Protein AF-A0A1N7P6V3-F1 (afdb_monomer)

Foldseek 3Di:
DEDEPDPAADAAAQFDQFFDWDDDDLWTKGQAAQFQWKFFPVDADPFGHTHTAAEDDDPVVQSVDARHWYDDPRMIIHHPVDDDGGRRMRTHGAAAAQEAAAPAEEYEYENYEFHEGQQANHYHHHQYAYEYEYELYEQAAYGHSDLVDFHFNHYHENYAYEHEYYLYEQENGLAESEEYYNHPNPHYEYEYAQYEYEQYHDDPYAQGESYEYDDAYEYEHELYEFEHHERHEHAEYEDQYEYEYANYEFYFEHAPYEGHHYEYYAAYEYEAELYEFEFDYPDATASYEFHNYEYEYHNYYYPDHHYYYHPNGDYYYD

pLDDT: mean 95.96, std 4.56, range [68.25, 98.94]

Nearest PDB structures (foldseek):
  2iou-assembly1_H  TM=4.725E-01  e=5.177E-01  Bordetella bronchiseptica RB50
  5zkw-assembly1_B  TM=2.960E-01  e=4.459E-01  Pseudarthrobacter chlorophenolicus A6
  5zla-assembly1_A  TM=3.194E-01  e=1.093E+00  Pseudarthrobacter chlorophenolicus A6
  5zl4-assembly1_A  TM=3.399E-01  e=3.268E+00  Pseudarthrobacter chlorophenolicus A6
  7o9o-assembly1_A  TM=2.567E-01  e=6.896E+00  Nakaseomyces glabratus

Radius of gyration: 19.69 Å; Cα contacts (8 Å, |Δi|>4): 1120; chains: 1; bounding box: 52×36×56 Å

Mean predicted aligned error: 3.45 Å

Sequence (318 aa):
MAILGWGGPVRYRTGPHSVTWSDAGGTYSAAVSSVRRVFRSDETSAAGIDRELVQVADAALCAATVDSWCDVSGTVHVNIGRVPGPSDIVLLRSFHGARFLTHAHDLYMEDIHCEGGITGTLHCDAAAARNIVAVRSSFRFSAPSNPSAPYDAVRIRRTAGLCAFFDCEASGGAKDGWSFHEDGTPGMNVLLVNCRGVGNGDGTATSCNGFTTHDGVVAAVLGGTYGHSVNGTEVHCIQSTKTWCLGTSVVARDVDGTSVAFKCSNAGTMWLEKTRADAAGAGTAYAIEANAGLVLTRGHRTLAGGIATSNGGAVLDY

Structure (mmCIF, N/CA/C/O backbone):
data_AF-A0A1N7P6V3-F1
#
_entry.id   AF-A0A1N7P6V3-F1
#
loop_
_atom_site.group_PDB
_atom_site.id
_atom_site.type_symbol
_atom_site.label_atom_id
_atom_site.label_alt_id
_atom_site.label_comp_id
_atom_site.label_asym_id
_atom_site.label_entity_id
_atom_site.label_seq_id
_atom_site.pdbx_PDB_ins_code
_atom_site.Cartn_x
_atom_site.Cartn_y
_atom_site.Cartn_z
_atom_site.occupancy
_atom_site.B_iso_or_equiv
_atom_site.auth_seq_id
_atom_site.auth_comp_id
_atom_site.auth_asym_id
_atom_site.auth_atom_id
_atom_site.pdbx_PDB_model_num
ATOM 1 N N . MET A 1 1 ? 21.601 -6.328 10.401 1.00 88.44 1 MET A N 1
ATOM 2 C CA . MET A 1 1 ? 20.665 -6.717 11.479 1.00 88.44 1 MET A CA 1
ATOM 3 C C . MET A 1 1 ? 19.673 -7.705 10.904 1.00 88.44 1 MET A C 1
ATOM 5 O O . MET A 1 1 ? 19.194 -7.467 9.804 1.00 88.44 1 MET A O 1
ATOM 9 N N . ALA A 1 2 ? 19.380 -8.786 11.623 1.00 88.50 2 ALA A N 1
ATOM 10 C CA . ALA A 1 2 ? 18.343 -9.742 11.251 1.00 88.50 2 ALA A CA 1
ATOM 11 C C . ALA A 1 2 ? 17.291 -9.803 12.363 1.00 88.50 2 ALA A C 1
ATOM 13 O O . ALA A 1 2 ? 17.652 -9.841 13.540 1.00 88.50 2 ALA A O 1
ATOM 14 N N . ILE A 1 3 ? 16.014 -9.788 11.988 1.00 89.81 3 ILE A N 1
ATOM 15 C CA . ILE A 1 3 ? 14.865 -9.956 12.879 1.00 89.81 3 ILE A CA 1
ATOM 16 C C . ILE A 1 3 ? 14.088 -11.163 12.358 1.00 89.81 3 ILE A C 1
ATOM 18 O O . ILE A 1 3 ? 13.619 -11.149 11.223 1.00 89.81 3 ILE A O 1
ATOM 22 N N . LEU A 1 4 ? 13.997 -12.216 13.167 1.00 90.81 4 LEU A N 1
ATOM 23 C CA . LEU A 1 4 ? 13.473 -13.514 12.745 1.00 90.81 4 LEU A CA 1
ATOM 24 C C . LEU A 1 4 ? 12.326 -13.950 13.654 1.00 90.81 4 LEU A C 1
ATOM 26 O O . LEU A 1 4 ? 12.453 -13.887 14.880 1.00 90.81 4 LEU A O 1
ATOM 30 N N . GLY A 1 5 ? 11.255 -14.471 13.059 1.00 84.75 5 GLY A N 1
ATOM 31 C CA . GLY A 1 5 ? 10.254 -15.267 13.761 1.00 84.75 5 GLY A CA 1
ATOM 32 C C . GLY A 1 5 ? 10.777 -16.650 14.150 1.00 84.75 5 GLY A C 1
ATOM 33 O O . GLY A 1 5 ? 10.467 -17.656 13.515 1.00 84.75 5 GLY A O 1
ATOM 34 N N . TRP A 1 6 ? 11.606 -16.728 15.194 1.00 80.81 6 TRP A N 1
ATOM 35 C CA . TRP A 1 6 ? 12.125 -18.012 15.670 1.00 80.81 6 TRP A CA 1
ATOM 36 C C . TRP A 1 6 ? 11.030 -18.819 16.377 1.00 80.81 6 TRP A C 1
ATOM 38 O O . TRP A 1 6 ? 10.526 -18.416 17.423 1.00 80.81 6 TRP A O 1
ATOM 48 N N . GLY A 1 7 ? 10.696 -19.995 15.839 1.00 86.38 7 GLY A N 1
ATOM 49 C CA . GLY A 1 7 ? 9.632 -20.852 16.380 1.00 86.38 7 GLY A CA 1
ATOM 50 C C . GLY A 1 7 ? 8.220 -20.457 15.933 1.00 86.38 7 GLY A C 1
ATOM 51 O O . GLY A 1 7 ? 7.251 -21.041 16.413 1.00 86.38 7 GLY A O 1
ATOM 52 N N . GLY A 1 8 ? 8.101 -19.502 15.007 1.00 90.94 8 GLY A N 1
ATOM 53 C CA . GLY A 1 8 ? 6.842 -19.082 14.403 1.00 90.94 8 GLY A CA 1
ATOM 54 C C . GLY A 1 8 ? 6.786 -17.575 14.135 1.00 90.94 8 GLY A C 1
ATOM 55 O O . GLY A 1 8 ? 7.695 -16.841 14.526 1.00 90.94 8 GLY A O 1
ATOM 56 N N . PRO A 1 9 ? 5.711 -17.097 13.488 1.00 94.44 9 PRO A N 1
ATOM 57 C CA . PRO A 1 9 ? 5.613 -15.703 13.084 1.00 94.44 9 PRO A CA 1
ATOM 58 C C . PRO A 1 9 ? 5.555 -14.731 14.265 1.00 94.44 9 PRO A C 1
ATOM 60 O O . PRO A 1 9 ? 4.809 -14.942 15.225 1.00 94.44 9 PRO A O 1
ATOM 63 N N . VAL A 1 10 ? 6.277 -13.616 14.159 1.00 95.25 10 VAL A N 1
ATOM 64 C CA . VAL A 1 10 ? 6.192 -12.505 15.115 1.00 95.25 10 VAL A CA 1
ATOM 65 C C . VAL A 1 10 ? 5.062 -11.588 14.685 1.00 95.25 10 VAL A C 1
ATOM 67 O O . VAL A 1 10 ? 5.089 -11.027 13.592 1.00 95.25 10 VAL A O 1
ATOM 70 N N . ARG A 1 11 ? 4.069 -11.415 15.558 1.00 95.19 11 ARG A N 1
ATOM 71 C CA . ARG A 1 11 ? 2.931 -10.521 15.331 1.00 95.19 11 ARG A CA 1
ATOM 72 C C . ARG A 1 11 ? 3.014 -9.339 16.280 1.00 95.19 11 ARG A C 1
ATOM 74 O O . ARG A 1 11 ? 3.005 -9.510 17.495 1.00 95.19 11 ARG A O 1
ATOM 81 N N . TYR A 1 12 ? 3.088 -8.152 15.706 1.00 94.50 12 TYR A N 1
ATOM 82 C CA . TYR A 1 12 ? 3.058 -6.884 16.408 1.00 94.50 12 TYR A CA 1
ATOM 83 C C . TYR A 1 12 ? 1.902 -6.044 15.875 1.00 94.50 12 TYR A C 1
ATOM 85 O O . TYR A 1 12 ? 1.744 -5.879 14.667 1.00 94.50 12 TYR A O 1
ATOM 93 N N . ARG A 1 13 ? 1.129 -5.462 16.785 1.00 96.50 13 ARG A N 1
ATOM 94 C CA . ARG A 1 13 ? 0.098 -4.476 16.478 1.00 96.50 13 ARG A CA 1
ATOM 95 C C . ARG A 1 13 ? 0.324 -3.255 17.356 1.00 96.50 13 ARG A C 1
ATOM 97 O O . ARG A 1 13 ? 0.626 -3.397 18.540 1.00 96.50 13 ARG A O 1
ATOM 104 N N . THR A 1 14 ? 0.115 -2.051 16.826 1.00 96.69 14 THR A N 1
ATOM 105 C CA . THR A 1 14 ? 0.177 -0.822 17.642 1.00 96.69 14 THR A CA 1
ATOM 106 C C . THR A 1 14 ? -0.959 -0.720 18.671 1.00 96.69 14 THR A C 1
ATOM 108 O O . THR A 1 14 ? -1.003 0.214 19.462 1.00 96.69 14 THR A O 1
ATOM 111 N N . GLY A 1 15 ? -1.884 -1.672 18.716 1.00 95.75 15 GLY A N 1
ATOM 112 C CA . GLY A 1 15 ? -2.954 -1.747 19.701 1.00 95.75 15 GLY A CA 1
ATOM 113 C C . GLY A 1 15 ? -3.194 -3.169 20.200 1.00 95.75 15 GLY A C 1
ATOM 114 O O . GLY A 1 15 ? -2.398 -4.068 19.932 1.00 95.75 15 GLY A O 1
ATOM 115 N N . PRO A 1 16 ? -4.261 -3.378 20.985 1.00 96.00 16 PRO A N 1
ATOM 116 C CA . PRO A 1 16 ? -4.525 -4.663 21.615 1.00 96.00 16 PRO A CA 1
ATOM 117 C C . PRO A 1 16 ? -4.843 -5.769 20.595 1.00 96.00 16 PRO A C 1
ATOM 119 O O . PRO A 1 16 ? -5.473 -5.542 19.559 1.00 96.00 16 PRO A O 1
ATOM 122 N N . HIS A 1 17 ? -4.435 -6.997 20.927 1.00 95.38 17 HIS A N 1
ATOM 123 C CA . HIS A 1 17 ? -4.833 -8.211 20.201 1.00 95.38 17 HIS A CA 1
ATOM 124 C C . HIS A 1 17 ? -6.171 -8.785 20.682 1.00 95.38 17 HIS A C 1
ATOM 126 O O . HIS A 1 17 ? -6.786 -9.570 19.968 1.00 95.38 17 HIS A O 1
ATOM 132 N N . SER A 1 18 ? -6.601 -8.407 21.887 1.00 96.25 18 SER A N 1
ATOM 133 C CA . SER A 1 18 ? -7.872 -8.807 22.478 1.00 96.25 18 SER A CA 1
ATOM 134 C C . SER A 1 18 ? -8.446 -7.646 23.284 1.00 96.25 18 SER A C 1
ATOM 136 O O . SER A 1 18 ? -7.699 -6.958 23.987 1.00 96.25 18 SER A O 1
ATOM 138 N N . VAL A 1 19 ? -9.750 -7.410 23.168 1.00 97.38 19 VAL A N 1
ATOM 139 C CA . VAL A 1 19 ? -10.466 -6.315 23.828 1.00 97.38 19 VAL A CA 1
ATOM 140 C C . VAL A 1 19 ? -11.678 -6.877 24.560 1.00 97.38 19 VAL A C 1
ATOM 142 O O . VAL A 1 19 ? -12.421 -7.691 24.026 1.00 97.38 19 VAL A O 1
ATOM 145 N N . THR A 1 20 ? -11.882 -6.446 25.803 1.00 97.50 20 THR A N 1
ATOM 146 C CA . THR A 1 20 ? -13.130 -6.717 26.524 1.00 97.50 20 THR A CA 1
ATOM 147 C C . THR A 1 20 ? -14.094 -5.569 26.279 1.00 97.50 20 THR A C 1
ATOM 149 O O . THR A 1 20 ? -13.739 -4.413 26.503 1.00 97.50 20 THR A O 1
ATOM 152 N N . TRP A 1 21 ? -15.295 -5.907 25.824 1.00 98.12 21 TRP A N 1
ATOM 153 C CA . TRP A 1 21 ? -16.318 -4.953 25.421 1.00 9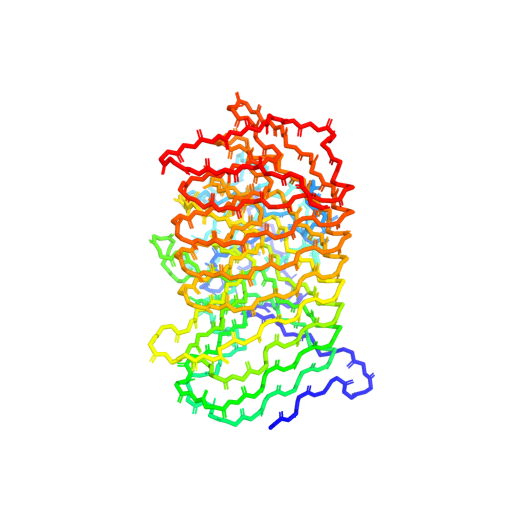8.12 21 TRP A CA 1
ATOM 154 C C . TRP A 1 21 ? -17.417 -4.846 26.475 1.00 98.12 21 TRP A C 1
ATOM 156 O O . TRP A 1 21 ? -17.905 -5.860 26.974 1.00 98.12 21 TRP A O 1
ATOM 166 N N . SER A 1 22 ? -17.823 -3.617 26.779 1.00 98.38 22 SER A N 1
ATOM 167 C CA . SER A 1 22 ? -18.963 -3.311 27.644 1.00 98.38 22 SER A CA 1
ATOM 168 C C . SER A 1 22 ? -20.128 -2.808 26.803 1.00 98.38 22 SER A C 1
ATOM 170 O O . SER A 1 22 ? -19.924 -1.995 25.904 1.00 98.38 22 SER A O 1
ATOM 172 N N . ASP A 1 23 ? -21.347 -3.261 27.091 1.00 97.75 23 ASP A N 1
ATOM 173 C CA . ASP A 1 23 ? -22.550 -2.671 26.495 1.00 97.75 23 ASP A CA 1
ATOM 174 C C . ASP A 1 23 ? -22.681 -1.206 26.943 1.00 97.75 23 ASP A C 1
ATOM 176 O O . ASP A 1 23 ? -22.591 -0.896 28.134 1.00 97.75 23 ASP A O 1
ATOM 180 N N . ALA A 1 24 ? -22.855 -0.311 25.975 1.00 96.56 24 ALA A N 1
ATOM 181 C CA . ALA A 1 24 ? -22.975 1.127 26.169 1.00 96.56 24 ALA A CA 1
ATOM 182 C C . ALA A 1 24 ? -24.279 1.685 25.572 1.00 96.56 24 ALA A C 1
ATOM 184 O O . ALA A 1 24 ? -24.349 2.872 25.255 1.00 96.56 24 ALA A O 1
ATOM 185 N N . GLY A 1 25 ? -25.313 0.850 25.418 1.00 92.00 25 GLY A N 1
ATOM 186 C CA . GLY A 1 25 ? -26.640 1.280 24.977 1.00 92.00 25 GLY A CA 1
ATOM 187 C C . GLY A 1 25 ? -26.682 1.588 23.482 1.00 92.00 25 GLY A C 1
ATOM 188 O O . GLY A 1 25 ? -26.784 2.743 23.078 1.00 92.00 25 GLY A O 1
ATOM 189 N N . GLY A 1 26 ? -26.600 0.541 22.657 1.00 94.00 26 GLY A N 1
ATOM 190 C CA . GLY A 1 26 ? -26.592 0.637 21.188 1.00 94.00 26 GLY A CA 1
ATOM 191 C C . GLY A 1 26 ? -25.192 0.676 20.564 1.00 94.00 26 GLY A C 1
ATOM 192 O O . GLY A 1 26 ? -25.055 0.534 19.355 1.00 94.00 26 GLY A O 1
ATOM 193 N N . THR A 1 27 ? -24.150 0.798 21.387 1.00 98.31 27 THR A N 1
ATOM 194 C CA . THR A 1 27 ? -22.747 0.561 21.013 1.00 98.31 27 THR A CA 1
ATOM 195 C C . THR A 1 27 ? -22.100 -0.375 22.027 1.00 98.31 27 THR A C 1
ATOM 197 O O . THR A 1 27 ? -22.651 -0.611 23.104 1.00 98.31 27 THR A O 1
ATOM 200 N N . TYR A 1 28 ? -20.907 -0.861 21.707 1.00 98.69 28 TYR A N 1
ATOM 201 C CA . TYR A 1 28 ? -20.026 -1.547 22.642 1.00 98.69 28 TYR A CA 1
ATOM 202 C C . TYR A 1 28 ? -18.753 -0.736 22.828 1.00 98.69 28 TYR A C 1
ATOM 204 O O . TYR A 1 28 ? -18.201 -0.230 21.851 1.00 98.69 28 TYR A O 1
ATOM 212 N N . SER A 1 29 ? -18.286 -0.595 24.066 1.00 98.31 29 SER A N 1
ATOM 213 C CA . SER A 1 29 ? -17.176 0.296 24.385 1.00 98.31 29 SER A CA 1
ATOM 214 C C . SER A 1 29 ? -16.033 -0.368 25.141 1.00 98.31 29 SER A C 1
ATOM 216 O O . SER A 1 29 ? -16.209 -1.374 25.833 1.00 98.31 29 SER A O 1
ATOM 218 N N . ALA A 1 30 ? -14.841 0.210 24.989 1.00 98.31 30 ALA A N 1
ATOM 219 C CA . ALA A 1 30 ? -13.634 -0.188 25.698 1.00 98.31 30 ALA A CA 1
ATOM 220 C C . ALA A 1 30 ? -12.712 1.018 25.936 1.00 98.31 30 ALA A C 1
ATOM 222 O O . ALA A 1 30 ? -12.551 1.884 25.073 1.00 98.31 30 ALA A O 1
ATOM 223 N N . ALA A 1 31 ? -12.062 1.057 27.102 1.00 97.25 31 ALA A N 1
ATOM 224 C CA . ALA A 1 31 ? -11.104 2.102 27.460 1.00 97.25 31 ALA A CA 1
ATOM 225 C C . ALA A 1 31 ? -9.761 1.886 26.738 1.00 97.25 31 ALA A C 1
ATOM 227 O O . ALA A 1 31 ? -8.812 1.324 27.292 1.00 97.25 31 ALA A O 1
ATOM 228 N N . VAL A 1 32 ? -9.686 2.314 25.478 1.00 96.50 32 VAL A N 1
ATOM 229 C CA . VAL A 1 32 ? -8.486 2.235 24.639 1.00 96.50 32 VAL A CA 1
ATOM 230 C C . VAL A 1 32 ? -8.208 3.614 24.062 1.00 96.50 32 VAL A C 1
ATOM 232 O O . VAL A 1 32 ? -8.901 4.080 23.168 1.00 96.50 32 VAL A O 1
ATOM 235 N N . SER A 1 33 ? -7.159 4.263 24.560 1.00 93.19 33 SER A N 1
ATOM 236 C CA . SER A 1 33 ? -6.815 5.621 24.149 1.00 93.19 33 SER A CA 1
ATOM 237 C C . SER A 1 33 ? -6.027 5.681 22.843 1.00 93.19 33 SER A C 1
ATOM 239 O O . SER A 1 33 ? -5.281 4.757 22.484 1.00 93.19 33 SER A O 1
ATOM 241 N N . SER A 1 34 ? -6.108 6.845 22.195 1.00 93.38 34 SER A N 1
ATOM 242 C CA . SER A 1 34 ? -5.315 7.207 21.017 1.00 93.38 34 SER A CA 1
ATOM 243 C C . SER A 1 34 ? -5.552 6.294 19.815 1.00 93.38 34 SER A C 1
ATOM 245 O O . SER A 1 34 ? -4.621 6.070 19.038 1.00 93.38 34 SER A O 1
ATOM 247 N N . VAL A 1 35 ? -6.763 5.756 19.666 1.00 95.88 35 VAL A N 1
ATOM 248 C CA . VAL A 1 35 ? -7.162 4.989 18.481 1.00 95.88 35 VAL A CA 1
ATOM 249 C C . VAL A 1 35 ? -7.228 5.922 17.269 1.00 95.88 35 VAL A C 1
ATOM 251 O O . VA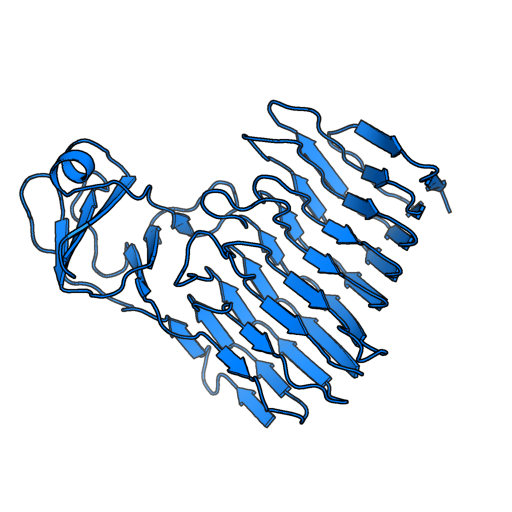L A 1 35 ? -7.617 7.087 17.372 1.00 95.88 35 VAL A O 1
ATOM 254 N N . ARG A 1 36 ? -6.754 5.427 16.127 1.00 94.44 36 ARG A N 1
ATOM 255 C CA . ARG A 1 36 ? -6.666 6.170 14.865 1.00 94.44 36 ARG A CA 1
ATOM 256 C C . ARG A 1 36 ? -7.457 5.515 13.748 1.00 94.44 36 ARG A C 1
ATOM 258 O O . ARG A 1 36 ? -8.066 6.234 12.975 1.00 94.44 36 ARG A O 1
ATOM 265 N N . ARG A 1 37 ? -7.453 4.185 13.686 1.00 96.06 37 ARG A N 1
ATOM 266 C CA . ARG A 1 37 ? -8.205 3.398 12.705 1.00 96.06 37 ARG A CA 1
ATOM 267 C C . ARG A 1 37 ? -8.744 2.141 13.373 1.00 96.06 37 ARG A C 1
ATOM 269 O O . ARG A 1 37 ? -8.114 1.627 14.309 1.00 96.06 37 ARG A O 1
ATOM 276 N N . VAL A 1 38 ? -9.901 1.676 12.914 1.00 97.69 38 VAL A N 1
ATOM 277 C CA . VAL A 1 38 ? -10.612 0.533 13.493 1.00 97.69 38 VAL A CA 1
ATOM 278 C C . VAL A 1 38 ? -11.089 -0.384 12.382 1.00 97.69 38 VAL A C 1
ATOM 280 O O . VAL A 1 38 ? -11.774 0.065 11.472 1.00 97.69 38 VAL A O 1
ATOM 283 N N . PHE A 1 39 ? -10.765 -1.670 12.480 1.00 98.06 39 PHE A N 1
ATOM 284 C CA . PHE A 1 39 ? -11.161 -2.671 11.492 1.00 98.06 39 PHE A CA 1
ATOM 285 C C . PHE A 1 39 ? -11.908 -3.815 12.155 1.00 98.06 39 PHE A C 1
ATOM 287 O O . PHE A 1 39 ? -11.662 -4.147 13.311 1.00 98.06 39 PHE A O 1
ATOM 294 N N . ARG A 1 40 ? -12.786 -4.444 11.390 1.00 97.62 40 ARG A N 1
ATOM 295 C CA . ARG A 1 40 ? -13.371 -5.746 11.658 1.00 97.62 40 ARG A CA 1
ATOM 296 C C . ARG A 1 40 ? -12.452 -6.820 11.101 1.00 97.62 40 ARG A C 1
ATOM 298 O O . ARG A 1 40 ? -12.238 -6.873 9.894 1.00 97.62 40 ARG A O 1
ATOM 305 N N . SER A 1 41 ? -11.919 -7.663 11.972 1.00 97.06 41 SER A N 1
ATOM 306 C CA . SER A 1 41 ? -11.129 -8.847 11.607 1.00 97.06 41 SER A CA 1
ATOM 307 C C . SER A 1 41 ? -11.991 -10.098 11.440 1.00 97.06 41 SER A C 1
ATOM 309 O O . SER A 1 41 ? -11.517 -11.115 10.939 1.00 97.06 41 SER A O 1
ATOM 311 N N . ASP A 1 42 ? -13.258 -10.040 11.851 1.00 96.38 42 ASP A N 1
ATOM 312 C CA . ASP A 1 42 ? -14.248 -11.099 11.647 1.00 96.38 42 ASP A CA 1
ATOM 313 C C . ASP A 1 42 ? -14.909 -11.052 10.258 1.00 96.38 42 ASP A C 1
ATOM 315 O O . ASP A 1 42 ? -15.617 -11.981 9.869 1.00 96.38 42 ASP A O 1
ATOM 319 N N . GLU A 1 43 ? -14.661 -9.987 9.494 1.00 96.50 43 GLU A N 1
ATOM 320 C CA . GLU A 1 43 ? -15.153 -9.796 8.136 1.00 96.50 43 GLU A CA 1
ATOM 321 C C . GLU A 1 43 ? -14.064 -9.230 7.227 1.00 96.50 43 GLU A C 1
ATOM 323 O O . GLU A 1 43 ? -13.230 -8.426 7.636 1.00 96.50 43 GLU A O 1
ATOM 328 N N . THR A 1 44 ? -14.101 -9.617 5.956 1.00 95.38 44 THR A N 1
ATOM 329 C CA . THR A 1 44 ? -13.160 -9.131 4.951 1.00 95.38 44 THR A CA 1
ATOM 330 C C . THR A 1 44 ? -13.831 -8.153 3.995 1.00 95.38 44 THR A C 1
ATOM 332 O O . THR A 1 44 ? -14.981 -8.311 3.587 1.00 95.38 44 THR A O 1
ATOM 335 N N . SER A 1 45 ? -13.089 -7.117 3.620 1.00 94.19 45 SER A N 1
ATOM 336 C CA . SER A 1 45 ? -13.430 -6.226 2.515 1.00 94.19 45 SER A CA 1
ATOM 337 C C . SER A 1 45 ? -13.367 -6.956 1.167 1.00 94.19 45 SER A C 1
ATOM 339 O O . SER A 1 45 ? -12.787 -8.039 1.049 1.00 94.19 45 SER A O 1
ATOM 341 N N . ALA A 1 46 ? -13.881 -6.319 0.109 1.00 90.75 46 ALA A N 1
ATOM 342 C CA . ALA A 1 46 ? -13.741 -6.810 -1.266 1.00 90.75 46 ALA A CA 1
ATOM 343 C C . ALA A 1 46 ? -12.271 -6.994 -1.692 1.00 90.75 46 ALA A C 1
ATOM 345 O O . ALA A 1 46 ? -11.970 -7.848 -2.521 1.00 90.75 46 ALA A O 1
ATOM 346 N N . ALA 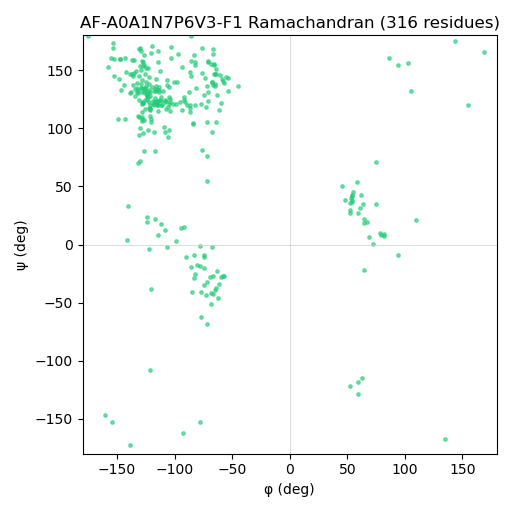A 1 47 ? -11.357 -6.232 -1.085 1.00 92.38 47 ALA A N 1
ATOM 347 C CA . ALA A 1 47 ? -9.923 -6.349 -1.305 1.00 92.38 47 ALA A CA 1
ATOM 348 C C . ALA A 1 47 ? -9.307 -7.590 -0.635 1.00 92.38 47 ALA A C 1
ATOM 350 O O . ALA A 1 47 ? -8.149 -7.904 -0.902 1.00 92.38 47 ALA A O 1
ATOM 351 N N . GLY A 1 48 ? -10.044 -8.299 0.229 1.00 94.88 48 GLY A N 1
ATOM 352 C CA . GLY A 1 48 ? -9.568 -9.472 0.963 1.00 94.88 48 GLY A CA 1
ATOM 353 C C . GLY A 1 48 ? -8.629 -9.129 2.124 1.00 94.88 48 GLY A C 1
ATOM 354 O O . GLY A 1 48 ? -7.664 -9.861 2.354 1.00 94.88 48 GLY A O 1
ATOM 355 N N . ILE A 1 49 ? -8.873 -7.998 2.789 1.00 96.31 49 ILE A N 1
ATOM 356 C CA . ILE A 1 49 ? -8.255 -7.564 4.057 1.00 96.31 49 ILE A CA 1
ATOM 357 C C . ILE A 1 49 ? -9.360 -7.221 5.062 1.00 96.31 49 ILE A C 1
ATOM 359 O O . ILE A 1 49 ? -10.497 -7.014 4.634 1.00 96.31 49 ILE A O 1
ATOM 363 N N . ASP A 1 50 ? -9.038 -7.140 6.353 1.00 97.62 50 ASP A N 1
ATOM 364 C CA . ASP A 1 50 ? -9.954 -6.711 7.423 1.00 97.62 50 ASP A CA 1
ATOM 365 C C . ASP A 1 50 ? -10.746 -5.458 7.010 1.00 97.62 50 ASP A C 1
ATOM 367 O O . ASP A 1 50 ? -10.205 -4.531 6.397 1.00 97.62 50 ASP A O 1
ATOM 371 N N . ARG A 1 51 ? -12.051 -5.446 7.291 1.00 96.38 51 ARG A N 1
ATOM 372 C CA . ARG A 1 51 ? -12.954 -4.380 6.838 1.00 96.38 51 ARG A CA 1
ATOM 373 C C . ARG A 1 51 ? -12.881 -3.175 7.770 1.00 96.38 51 ARG A C 1
ATOM 375 O O . ARG A 1 51 ? -13.197 -3.295 8.946 1.00 96.38 51 ARG A O 1
ATOM 382 N N . GLU A 1 52 ? -12.503 -2.008 7.264 1.00 95.88 52 GLU A N 1
ATOM 383 C CA . GLU A 1 52 ? -12.466 -0.785 8.075 1.00 95.88 52 GLU A CA 1
ATOM 384 C C . GLU A 1 52 ? -13.873 -0.323 8.487 1.00 95.88 52 GLU A C 1
ATOM 386 O O . GLU A 1 52 ? -14.817 -0.396 7.698 1.00 95.88 52 GLU A O 1
ATOM 391 N N . LEU A 1 53 ? -14.010 0.139 9.732 1.00 97.38 53 LEU A N 1
ATOM 392 C CA . LEU A 1 53 ? -15.224 0.768 10.245 1.00 97.38 53 LEU A CA 1
ATOM 393 C C . LEU A 1 53 ? -15.238 2.262 9.926 1.00 97.38 53 LEU A C 1
ATOM 395 O O . LEU A 1 53 ? -14.220 2.948 10.030 1.00 97.38 53 LEU A O 1
ATOM 399 N N . VAL A 1 54 ? -16.427 2.794 9.650 1.00 95.81 54 VAL A N 1
ATOM 400 C CA . VAL A 1 54 ? -16.613 4.227 9.398 1.00 95.81 54 VAL A CA 1
ATOM 401 C C . VAL A 1 54 ? -16.439 5.011 10.699 1.00 95.81 54 VAL A C 1
ATOM 403 O O . VAL A 1 54 ? -17.144 4.767 11.677 1.00 95.81 54 VAL A O 1
ATOM 406 N N . GLN A 1 55 ? -15.523 5.979 10.727 1.00 95.81 55 GLN A N 1
ATOM 407 C CA . GLN A 1 55 ? -15.402 6.876 11.875 1.00 95.81 55 GLN A CA 1
ATOM 408 C C . GLN A 1 55 ? -16.550 7.897 11.881 1.00 95.81 55 GLN A C 1
ATOM 410 O O . GLN A 1 55 ? -16.776 8.592 10.891 1.00 95.81 55 GLN A O 1
ATOM 415 N N . VAL A 1 56 ? -17.249 8.027 13.008 1.00 97.44 56 VAL A N 1
ATOM 416 C CA . VAL A 1 56 ? -18.316 9.016 13.231 1.00 97.44 56 VAL A CA 1
ATOM 417 C C . VAL A 1 56 ? -17.984 9.937 14.407 1.00 97.44 56 VAL A C 1
ATOM 419 O O . VAL A 1 56 ? -17.070 9.671 15.187 1.00 97.44 56 VAL A O 1
ATOM 422 N N . ALA A 1 57 ? -18.701 11.059 14.515 1.00 96.56 57 ALA A N 1
ATOM 423 C CA . ALA A 1 57 ? -18.315 12.151 15.411 1.00 96.56 57 ALA A CA 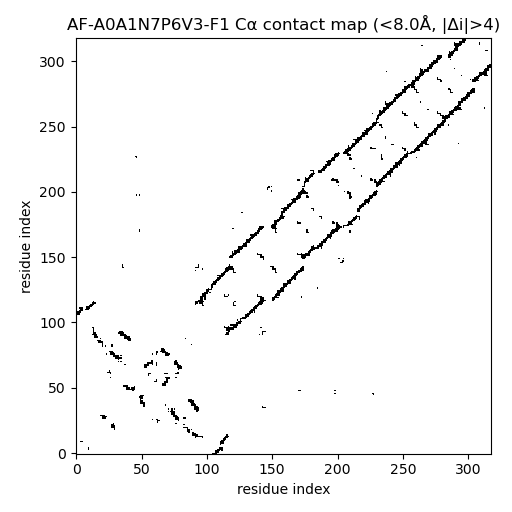1
ATOM 424 C C . ALA A 1 57 ? -18.520 11.850 16.906 1.00 96.56 57 ALA A C 1
ATOM 426 O O . ALA A 1 57 ? -17.762 12.354 17.733 1.00 96.56 57 ALA A O 1
ATOM 427 N N . ASP A 1 58 ? -19.533 11.058 17.262 1.00 97.38 58 ASP A N 1
ATOM 428 C CA . ASP A 1 58 ? -19.891 10.786 18.653 1.00 97.38 58 ASP A CA 1
ATOM 429 C C . ASP A 1 58 ? -20.589 9.427 18.831 1.00 97.38 58 ASP A C 1
ATOM 431 O O . ASP A 1 58 ? -20.922 8.728 17.868 1.00 97.38 58 ASP A O 1
ATOM 435 N N . ALA A 1 59 ? -20.811 9.053 20.094 1.00 97.81 59 ALA A N 1
ATOM 436 C CA . ALA A 1 59 ? -21.410 7.773 20.458 1.00 97.81 59 ALA A CA 1
ATOM 437 C C . ALA A 1 59 ? -22.879 7.638 20.023 1.00 97.81 59 ALA A C 1
ATO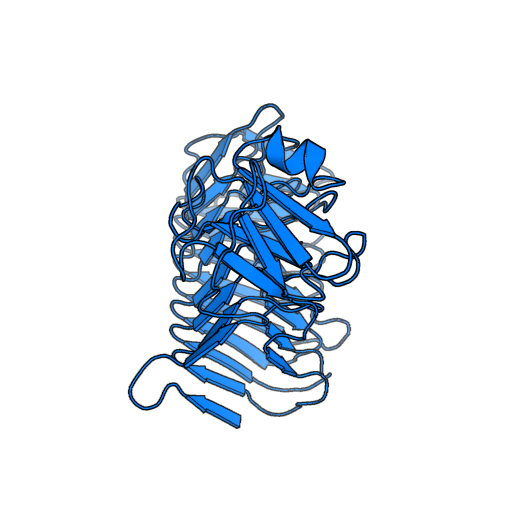M 439 O O . ALA A 1 59 ? -23.328 6.519 19.779 1.00 97.81 59 ALA A O 1
ATOM 440 N N . ALA A 1 60 ? -23.626 8.740 19.900 1.00 98.00 60 ALA A N 1
ATOM 441 C CA . ALA A 1 60 ? -25.021 8.694 19.467 1.00 98.00 60 ALA A CA 1
ATOM 442 C C . ALA A 1 60 ? -25.115 8.379 17.967 1.00 98.00 60 ALA A C 1
ATOM 444 O O . ALA A 1 60 ? -25.895 7.515 17.565 1.00 98.00 60 ALA A O 1
ATOM 445 N N . LEU A 1 61 ? -24.272 9.011 17.145 1.00 98.50 61 LEU A N 1
ATOM 446 C CA . LEU A 1 61 ? -24.136 8.668 15.728 1.00 98.50 61 LEU A CA 1
ATOM 447 C C . LEU A 1 61 ? -23.603 7.248 15.537 1.00 98.50 61 LEU A C 1
ATOM 449 O O . LEU A 1 61 ? -24.070 6.545 14.640 1.00 98.50 61 LEU A O 1
ATOM 453 N N . CYS A 1 62 ? -22.680 6.813 16.398 1.00 98.56 62 CYS A N 1
ATOM 454 C CA . CYS A 1 62 ? -22.169 5.444 16.384 1.00 98.56 62 CYS A CA 1
ATOM 455 C C . CYS A 1 62 ? -23.293 4.436 16.665 1.00 98.56 62 CYS A C 1
ATOM 457 O O . CYS A 1 62 ? -23.488 3.488 15.908 1.00 98.56 62 CYS A O 1
ATOM 459 N N . ALA A 1 63 ? -24.131 4.688 17.674 1.00 98.44 63 ALA A N 1
ATOM 460 C CA . ALA A 1 63 ? -25.292 3.849 17.980 1.00 98.44 63 ALA A CA 1
ATOM 461 C C . ALA A 1 63 ? -26.309 3.789 16.825 1.00 98.44 63 ALA A C 1
ATOM 463 O O . ALA A 1 63 ? -26.932 2.753 16.596 1.00 98.44 63 ALA A O 1
ATOM 464 N N . ALA A 1 64 ? -26.468 4.887 16.081 1.00 98.25 64 ALA A N 1
ATOM 465 C CA . ALA A 1 64 ? -27.388 4.969 14.949 1.00 98.25 64 ALA A CA 1
ATOM 466 C C . ALA A 1 64 ? -26.836 4.357 13.646 1.00 98.25 64 ALA A C 1
ATOM 468 O O . ALA A 1 64 ? -27.614 4.075 12.735 1.00 98.25 64 ALA A O 1
ATOM 469 N N . THR A 1 65 ? -25.519 4.149 13.544 1.00 98.31 65 THR A N 1
ATOM 470 C CA . THR A 1 65 ? -24.847 3.740 12.302 1.00 98.31 65 THR A CA 1
ATOM 471 C C . THR A 1 65 ? -24.137 2.405 12.499 1.00 98.31 65 THR A C 1
ATOM 473 O O . THR A 1 65 ? -23.090 2.337 13.137 1.00 98.31 65 THR A O 1
ATOM 476 N N . VAL A 1 66 ? -24.687 1.324 11.945 1.00 98.00 66 VAL A N 1
ATOM 477 C CA . VAL A 1 66 ? -24.000 0.020 11.940 1.00 98.00 66 VAL A CA 1
ATOM 478 C C . VAL A 1 66 ? -22.717 0.115 11.106 1.00 98.00 66 VAL A C 1
ATOM 480 O O . VAL A 1 66 ? -22.665 0.842 10.119 1.00 98.00 66 VAL A O 1
ATOM 483 N N . ASP A 1 67 ? -21.697 -0.632 11.519 1.00 97.81 67 ASP A N 1
ATOM 484 C CA . ASP A 1 67 ? -20.336 -0.625 10.983 1.00 97.81 67 ASP A CA 1
ATOM 485 C C . ASP A 1 67 ? -19.620 0.723 11.135 1.00 97.81 67 ASP A C 1
ATOM 487 O O . ASP A 1 67 ? -18.890 1.181 10.250 1.00 97.81 67 ASP A O 1
ATOM 491 N N . SER A 1 68 ? -19.786 1.334 12.309 1.00 98.56 68 SER A N 1
ATOM 492 C CA . SER A 1 68 ? -19.121 2.583 12.664 1.00 98.56 68 SER A CA 1
ATOM 493 C C . SER A 1 68 ? -18.409 2.534 14.014 1.00 98.56 68 SER A C 1
ATOM 495 O O . SER A 1 68 ? -18.588 1.609 14.816 1.00 98.56 68 SER A O 1
ATOM 497 N N . TRP A 1 69 ? -17.564 3.535 14.255 1.00 98.50 69 TRP A N 1
ATOM 498 C CA . TRP A 1 69 ? -16.868 3.726 15.520 1.00 98.50 69 TRP A CA 1
ATOM 499 C C . TRP A 1 69 ? -16.635 5.206 15.839 1.00 98.50 69 TRP A C 1
ATOM 501 O O . TRP A 1 69 ? -16.614 6.056 14.950 1.00 98.50 69 TRP A O 1
ATOM 511 N N . CYS A 1 70 ? -16.394 5.521 17.109 1.00 98.00 70 CYS A N 1
ATOM 512 C CA . CYS A 1 70 ? -15.905 6.832 17.540 1.00 98.00 70 CYS A CA 1
ATOM 513 C C . CYS A 1 70 ? -14.996 6.706 18.773 1.00 98.00 70 CYS A C 1
ATOM 515 O O . CYS A 1 70 ? -15.073 5.722 19.510 1.00 98.00 70 CYS A O 1
ATOM 517 N N . ASP A 1 71 ? -14.164 7.717 19.029 1.00 96.31 71 ASP A N 1
ATOM 518 C CA . ASP A 1 71 ? -13.453 7.886 20.304 1.00 96.31 71 ASP A CA 1
ATOM 519 C C . ASP A 1 71 ? -14.132 9.000 21.105 1.00 96.31 71 ASP A C 1
ATOM 521 O O . ASP A 1 71 ? -14.296 10.116 20.613 1.00 96.31 71 ASP A O 1
ATOM 525 N N . VAL A 1 72 ? -14.531 8.693 22.337 1.00 95.69 72 VAL A N 1
ATOM 526 C CA . VAL A 1 72 ? -15.084 9.659 23.286 1.00 95.69 72 VAL A CA 1
ATOM 527 C C . VAL A 1 72 ? -14.154 9.707 24.489 1.00 95.69 72 VAL A C 1
ATOM 529 O O . VAL A 1 72 ? -14.225 8.876 25.394 1.00 95.69 72 VAL A O 1
ATOM 532 N N . SER A 1 73 ? -13.251 10.688 24.487 1.00 92.06 73 SER A N 1
ATOM 533 C CA . SER A 1 73 ? -12.310 10.943 25.587 1.00 92.06 73 SER A CA 1
ATOM 534 C C . SER A 1 73 ? -11.472 9.711 25.971 1.00 92.06 73 SER A C 1
ATOM 536 O O . SER A 1 73 ? -11.283 9.424 27.154 1.00 92.06 73 SER A O 1
ATOM 538 N N . GLY A 1 74 ? -10.967 8.966 24.979 1.00 92.31 74 GLY A N 1
ATOM 539 C CA . GLY A 1 74 ? -10.153 7.764 25.196 1.00 92.31 74 GLY A CA 1
ATOM 540 C C . GLY A 1 74 ? -10.945 6.486 25.490 1.00 92.31 74 GLY A C 1
ATOM 541 O O . GLY A 1 74 ? -10.347 5.471 25.859 1.00 92.31 74 GLY A O 1
ATOM 542 N N . THR A 1 75 ? -12.269 6.529 25.335 1.00 97.31 75 THR A N 1
ATOM 543 C CA . THR A 1 75 ? -13.127 5.345 25.258 1.00 97.31 75 THR A CA 1
ATOM 544 C C . THR A 1 75 ? -13.556 5.160 23.814 1.00 97.31 75 THR A C 1
ATOM 546 O O . THR A 1 75 ? -14.223 6.023 23.245 1.00 97.31 75 THR A O 1
ATOM 549 N N . VAL A 1 76 ? -13.185 4.031 23.218 1.00 98.25 76 VAL A N 1
ATOM 550 C CA . VAL A 1 76 ? -13.646 3.675 21.880 1.00 98.25 76 VAL A CA 1
ATOM 551 C C . VAL A 1 76 ? -15.040 3.078 21.992 1.00 98.25 76 VAL A C 1
ATOM 553 O O . VAL A 1 76 ? -15.271 2.224 22.846 1.00 98.25 76 VAL A O 1
ATOM 556 N N . HIS A 1 77 ? -15.945 3.513 21.125 1.00 98.62 77 HIS A N 1
ATOM 557 C CA . HIS A 1 77 ? -17.254 2.908 20.911 1.00 98.62 77 HIS A CA 1
ATOM 558 C C . HIS A 1 77 ? -17.295 2.315 19.510 1.00 98.62 77 HIS A C 1
ATOM 560 O O . HIS A 1 77 ? -16.881 2.976 18.559 1.00 98.62 77 HIS A O 1
ATOM 566 N N . VAL A 1 78 ? -17.826 1.105 19.379 1.00 98.75 78 VAL A N 1
ATOM 567 C CA . VAL A 1 78 ? -18.080 0.449 18.095 1.00 98.75 78 VAL A CA 1
ATOM 568 C C . VAL A 1 78 ? -19.536 0.019 18.003 1.00 98.75 78 VAL A C 1
ATOM 570 O O . VAL A 1 78 ? -20.144 -0.395 18.994 1.00 98.75 78 VAL A O 1
ATOM 573 N N . ASN A 1 79 ? -20.083 0.065 16.797 1.00 98.56 79 ASN A N 1
ATOM 574 C CA . ASN A 1 79 ? -21.360 -0.542 16.471 1.00 98.56 79 ASN A CA 1
ATOM 575 C C . ASN A 1 79 ? -21.179 -1.450 15.261 1.00 98.56 79 ASN A C 1
ATOM 577 O O . ASN A 1 79 ? -21.042 -0.972 14.143 1.00 98.56 79 ASN A O 1
ATOM 581 N N . ILE A 1 80 ? -21.203 -2.762 15.484 1.00 97.94 80 ILE A N 1
ATOM 582 C CA . ILE A 1 80 ? -21.177 -3.773 14.415 1.00 97.94 80 ILE A CA 1
ATOM 583 C C . ILE A 1 80 ? -22.507 -4.541 14.321 1.00 97.94 80 ILE A C 1
ATOM 585 O O . ILE A 1 80 ? -22.561 -5.650 13.796 1.00 97.94 80 ILE A O 1
ATOM 589 N N . GLY A 1 81 ? -23.583 -3.997 14.908 1.00 97.31 81 GLY A N 1
ATOM 590 C CA . GLY A 1 81 ? -24.909 -4.625 14.964 1.00 97.31 81 GLY A CA 1
ATOM 591 C C . GLY A 1 81 ? -25.028 -5.821 15.920 1.00 97.31 81 GLY A C 1
ATOM 592 O O . GLY A 1 81 ? -26.100 -6.414 16.032 1.00 97.31 81 GLY A O 1
ATOM 593 N N . ARG A 1 82 ? -23.945 -6.187 16.616 1.00 97.12 82 ARG A N 1
ATOM 594 C CA . ARG A 1 82 ? -23.884 -7.265 17.616 1.00 97.12 82 ARG A CA 1
ATOM 595 C C . ARG A 1 82 ? -22.784 -7.009 18.645 1.00 97.12 82 ARG A C 1
ATOM 597 O O . ARG A 1 82 ? -21.933 -6.149 18.426 1.00 97.12 82 ARG A O 1
ATOM 604 N N . VAL A 1 83 ? -22.776 -7.799 19.722 1.00 97.62 83 VAL A N 1
ATOM 605 C CA . VAL A 1 83 ? -21.663 -7.852 20.685 1.00 97.62 83 VAL A CA 1
ATOM 606 C C . VAL A 1 83 ? -20.385 -8.281 19.947 1.00 97.62 83 VAL A C 1
ATOM 608 O O . VAL A 1 83 ? -20.392 -9.369 19.365 1.00 97.62 83 VAL A O 1
ATOM 611 N N . PRO A 1 84 ? -19.297 -7.488 19.963 1.00 98.12 84 PRO A N 1
ATOM 612 C CA . PRO A 1 84 ? -18.029 -7.914 19.393 1.00 98.12 84 PRO A CA 1
ATOM 613 C C . PRO A 1 84 ? -17.370 -8.987 20.259 1.00 98.12 84 PRO A C 1
ATOM 615 O O . PRO A 1 84 ? -17.297 -8.869 21.487 1.00 98.12 84 PRO A O 1
ATOM 618 N N . GLY A 1 85 ? -16.842 -10.023 19.615 1.00 98.12 85 GLY A N 1
ATOM 619 C CA . GLY A 1 85 ? -15.925 -10.962 20.237 1.00 98.12 85 GLY A CA 1
ATOM 620 C C . GLY A 1 85 ? -14.591 -10.297 20.606 1.00 98.12 85 GLY A C 1
ATOM 621 O O . GLY A 1 85 ? -14.254 -9.222 20.096 1.00 98.12 85 GLY A O 1
ATOM 622 N N . PRO A 1 86 ? -13.780 -10.934 21.472 1.00 97.25 86 PRO A N 1
ATOM 623 C CA . PRO A 1 86 ? -12.543 -10.327 21.959 1.00 97.25 86 PRO A CA 1
ATOM 624 C C . PRO A 1 86 ? -11.536 -9.972 20.859 1.00 97.25 86 PRO A C 1
ATOM 626 O O . PRO A 1 86 ? -10.753 -9.043 21.027 1.00 97.25 86 PRO A O 1
ATOM 629 N N . SER A 1 87 ? -11.562 -10.690 19.736 1.00 96.88 87 SER A N 1
ATOM 630 C CA . SER A 1 87 ? -10.640 -10.536 18.605 1.00 96.88 87 SER A CA 1
ATOM 631 C C . SER A 1 87 ? -11.309 -10.049 17.319 1.00 96.88 87 SER A C 1
ATOM 633 O O . SER A 1 87 ? -10.658 -10.070 16.278 1.00 96.88 87 SER A O 1
ATOM 635 N N . ASP A 1 88 ? -12.584 -9.657 17.361 1.00 98.06 88 ASP A N 1
ATOM 636 C CA . ASP A 1 88 ? -13.356 -9.294 16.159 1.00 98.06 88 ASP A CA 1
ATOM 637 C C . ASP A 1 88 ? -13.011 -7.889 15.652 1.00 98.06 88 ASP A C 1
ATOM 639 O O . ASP A 1 88 ? -13.286 -7.557 14.502 1.00 98.06 88 ASP A O 1
ATOM 643 N N . ILE A 1 89 ? -12.403 -7.064 16.510 1.00 98.31 89 ILE A N 1
ATOM 644 C CA . ILE A 1 89 ? -12.080 -5.668 16.228 1.00 98.31 89 ILE A CA 1
ATOM 645 C C . ILE A 1 89 ? -10.582 -5.423 16.408 1.00 98.31 89 ILE A C 1
ATOM 647 O O . ILE A 1 89 ? -9.999 -5.658 17.471 1.00 98.31 89 ILE A O 1
ATOM 651 N N . VAL A 1 90 ? -9.966 -4.864 15.375 1.00 97.75 90 VAL A N 1
ATOM 652 C CA . VAL A 1 90 ? -8.599 -4.354 15.367 1.00 97.75 90 VAL A CA 1
ATOM 653 C C . VAL A 1 90 ? -8.632 -2.868 15.695 1.00 97.75 90 VAL A C 1
ATOM 655 O O . VAL A 1 90 ? -9.149 -2.067 14.923 1.00 97.75 90 VAL A O 1
ATOM 658 N N . LEU A 1 91 ? -8.042 -2.486 16.828 1.00 97.75 91 LEU A N 1
ATOM 659 C CA . LEU A 1 91 ? -7.869 -1.087 17.221 1.00 97.75 91 LEU A CA 1
ATOM 660 C C . LEU A 1 91 ? -6.418 -0.673 16.989 1.00 97.75 91 LEU A C 1
ATOM 662 O O . LEU A 1 91 ? -5.522 -1.177 17.669 1.00 97.75 91 LEU A O 1
ATOM 666 N N . LEU A 1 92 ? -6.167 0.255 16.067 1.00 97.50 92 LEU A N 1
ATOM 667 C CA . LEU A 1 92 ? -4.817 0.752 15.796 1.00 97.50 92 LEU A CA 1
ATOM 668 C C . LEU A 1 92 ? -4.592 2.065 16.518 1.00 97.50 92 LEU A C 1
ATOM 670 O O . LEU A 1 92 ? -5.311 3.041 16.304 1.00 97.50 92 LEU A O 1
ATOM 674 N N . ARG A 1 93 ? -3.582 2.088 17.388 1.00 95.56 93 ARG A N 1
ATOM 675 C CA . ARG A 1 93 ? -3.279 3.261 18.207 1.00 95.56 93 ARG A CA 1
ATOM 676 C C . ARG A 1 93 ? -2.183 4.103 17.576 1.00 95.56 93 ARG A C 1
ATOM 678 O O . ARG A 1 93 ? -1.418 3.643 16.726 1.00 95.56 93 ARG A O 1
ATOM 685 N N . SER A 1 94 ? -2.081 5.331 18.067 1.00 93.56 94 SER A N 1
ATOM 686 C CA . SER A 1 94 ? -1.111 6.341 17.657 1.00 93.56 94 SER A CA 1
ATOM 687 C C . SER A 1 94 ? 0.329 6.041 18.125 1.00 93.56 94 SER A C 1
ATOM 689 O O . SER A 1 94 ? 0.967 6.894 18.742 1.00 93.56 94 SER A O 1
ATOM 691 N N . PHE A 1 95 ? 0.859 4.859 17.804 1.00 94.06 95 PHE A N 1
ATOM 692 C CA . PHE A 1 95 ? 2.267 4.492 17.984 1.00 94.06 95 PHE A CA 1
ATOM 693 C C . PHE A 1 95 ? 2.970 4.256 16.647 1.00 94.06 95 PHE A C 1
ATOM 695 O O . PHE A 1 95 ? 2.346 4.150 15.591 1.00 94.06 95 PHE A O 1
ATOM 702 N N . HIS A 1 96 ? 4.299 4.200 16.690 1.00 94.88 96 HIS A N 1
ATOM 703 C CA . HIS A 1 96 ? 5.106 3.841 15.530 1.00 94.88 96 HIS A CA 1
ATOM 704 C C . HIS A 1 96 ? 5.011 2.341 15.241 1.00 94.88 96 HIS A C 1
ATOM 706 O O . HIS A 1 96 ? 4.970 1.541 16.172 1.00 94.88 96 HIS A O 1
ATOM 712 N N . GLY A 1 97 ? 5.012 1.986 13.955 1.00 94.94 97 GLY A N 1
ATOM 713 C CA . GLY A 1 97 ? 5.252 0.616 13.507 1.00 94.94 97 GLY A CA 1
ATOM 714 C C . GLY A 1 97 ? 6.746 0.273 13.548 1.00 94.94 97 GLY A C 1
ATOM 715 O O . GLY A 1 97 ? 7.524 0.873 14.298 1.00 94.94 97 GLY A O 1
ATOM 716 N N . ALA A 1 98 ? 7.176 -0.651 12.692 1.00 95.81 98 ALA A N 1
ATOM 717 C CA . ALA A 1 98 ? 8.585 -0.980 12.496 1.00 95.81 98 ALA A CA 1
ATOM 718 C C . ALA A 1 98 ? 9.328 0.200 11.839 1.00 95.81 98 ALA A C 1
ATOM 720 O O . ALA A 1 98 ? 9.288 0.398 10.625 1.00 95.81 98 ALA A O 1
ATOM 721 N N . ARG A 1 99 ? 9.996 1.022 12.655 1.00 95.06 99 ARG A N 1
ATOM 722 C CA . ARG A 1 99 ? 10.573 2.305 12.229 1.00 95.06 99 ARG A CA 1
ATOM 723 C C . ARG A 1 99 ? 12.092 2.343 12.407 1.00 95.06 99 ARG A C 1
ATOM 725 O O . ARG A 1 99 ? 12.601 2.276 13.521 1.00 95.06 99 ARG A O 1
ATOM 732 N N . PHE A 1 100 ? 12.805 2.556 11.304 1.00 96.50 100 PHE A N 1
ATOM 733 C CA . PHE A 1 100 ? 14.263 2.556 11.190 1.00 96.50 100 PHE A CA 1
ATOM 734 C C . PHE A 1 100 ? 14.758 3.864 10.543 1.00 96.50 100 PHE A C 1
ATOM 736 O O . PHE A 1 100 ? 15.052 3.933 9.348 1.00 96.50 100 PHE A O 1
ATOM 743 N N . LEU A 1 101 ? 14.844 4.937 11.335 1.00 95.62 101 LEU A N 1
ATOM 744 C CA . LEU A 1 101 ? 15.202 6.277 10.830 1.00 95.62 101 LEU A CA 1
ATOM 745 C C . LEU A 1 101 ? 16.700 6.518 10.678 1.00 95.62 101 LEU A C 1
ATOM 747 O O . LEU A 1 101 ? 17.111 7.341 9.869 1.00 95.62 101 LEU A O 1
ATOM 751 N N . THR A 1 102 ? 17.500 5.852 11.505 1.00 95.81 102 THR A N 1
ATOM 752 C CA . THR A 1 102 ? 18.953 6.050 11.599 1.00 95.81 102 THR A CA 1
ATOM 753 C C . THR A 1 102 ? 19.731 4.762 11.335 1.00 95.81 102 THR A C 1
ATOM 755 O O . THR A 1 102 ? 20.956 4.783 11.292 1.00 95.81 102 THR A O 1
ATOM 758 N N . HIS A 1 103 ? 19.038 3.635 11.135 1.00 95.81 103 HIS A N 1
ATOM 759 C CA . HIS A 1 103 ? 19.670 2.341 10.879 1.00 95.81 103 HIS A CA 1
ATOM 760 C C . HIS A 1 103 ? 20.279 2.314 9.474 1.00 95.81 103 HIS A C 1
ATOM 762 O O . HIS A 1 103 ? 19.566 2.221 8.477 1.00 95.81 103 HIS A O 1
ATOM 768 N N . ALA A 1 104 ? 21.602 2.409 9.393 1.00 96.50 104 ALA A N 1
ATOM 769 C CA . ALA A 1 104 ? 22.335 2.523 8.131 1.00 96.50 104 ALA A CA 1
ATOM 770 C C . ALA A 1 104 ? 22.924 1.195 7.620 1.00 96.50 104 ALA A C 1
ATOM 772 O O . ALA A 1 104 ? 23.610 1.190 6.606 1.00 96.50 104 ALA A O 1
ATOM 773 N N . HIS A 1 105 ? 22.670 0.078 8.303 1.00 97.19 105 HIS A N 1
ATOM 774 C CA . HIS A 1 105 ? 23.182 -1.239 7.916 1.00 97.19 105 HIS A CA 1
ATOM 775 C C . HIS A 1 105 ? 22.105 -2.090 7.250 1.00 97.19 105 HIS A C 1
ATOM 777 O O . HIS A 1 105 ? 20.917 -1.776 7.330 1.00 97.19 105 HIS A O 1
ATOM 783 N N . ASP A 1 106 ? 22.516 -3.216 6.675 1.00 98.50 106 ASP A N 1
ATOM 784 C CA . ASP A 1 106 ? 21.591 -4.193 6.112 1.00 98.50 106 ASP A CA 1
ATOM 785 C C . ASP A 1 106 ? 20.525 -4.620 7.134 1.00 98.50 106 ASP A C 1
ATOM 787 O O . ASP A 1 106 ? 20.790 -4.744 8.342 1.00 98.50 106 ASP A O 1
ATOM 791 N N . LEU A 1 107 ? 19.309 -4.831 6.643 1.00 98.31 107 LEU A N 1
ATOM 792 C CA . LEU A 1 107 ? 18.141 -5.244 7.409 1.00 98.31 107 LEU A CA 1
ATOM 793 C C . LEU A 1 107 ? 17.528 -6.478 6.754 1.00 98.31 107 LEU A C 1
ATOM 795 O O . LEU A 1 107 ? 17.127 -6.426 5.598 1.00 98.31 107 LEU A O 1
ATOM 799 N N . TYR A 1 108 ? 17.428 -7.564 7.510 1.00 98.25 108 TYR A N 1
ATOM 800 C CA . TYR A 1 108 ? 16.717 -8.775 7.117 1.00 98.25 108 TYR A CA 1
ATOM 801 C C . TYR A 1 108 ? 15.540 -9.018 8.066 1.00 98.25 108 TYR A C 1
ATOM 803 O O . TYR A 1 108 ? 15.712 -8.925 9.285 1.00 98.25 108 TYR A O 1
ATOM 811 N N . MET A 1 109 ? 14.364 -9.324 7.520 1.00 97.88 109 MET A N 1
ATOM 812 C CA . MET A 1 109 ? 13.139 -9.633 8.262 1.00 97.88 109 MET A CA 1
ATOM 813 C C . MET A 1 109 ? 12.493 -10.908 7.713 1.00 97.88 109 MET A C 1
A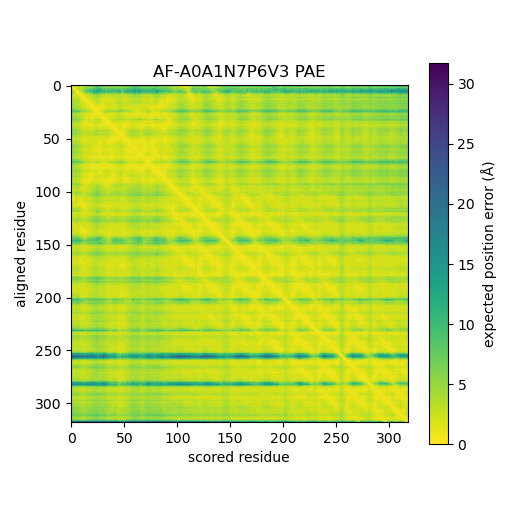TOM 815 O O . MET A 1 109 ? 12.277 -11.023 6.513 1.00 97.88 109 MET A O 1
ATOM 819 N N . GLU A 1 110 ? 12.146 -11.860 8.571 1.00 98.06 110 GLU A N 1
ATOM 820 C CA . GLU A 1 110 ? 11.466 -13.090 8.149 1.00 98.06 110 GLU A CA 1
ATOM 821 C C . GLU A 1 110 ? 10.353 -13.465 9.122 1.00 98.06 110 GLU A C 1
ATOM 823 O O . GLU A 1 110 ? 10.564 -13.460 10.338 1.00 98.06 110 GLU A O 1
ATOM 828 N N . ASP A 1 111 ? 9.173 -13.762 8.566 1.00 97.94 111 ASP A N 1
ATOM 829 C CA . ASP A 1 111 ? 7.940 -14.059 9.306 1.00 97.94 111 ASP A CA 1
ATOM 830 C C . ASP A 1 111 ? 7.571 -12.946 10.317 1.00 97.94 111 ASP A C 1
ATOM 832 O O . ASP A 1 111 ? 7.170 -13.205 11.457 1.00 97.94 111 ASP A O 1
ATOM 836 N N . ILE A 1 112 ? 7.732 -11.680 9.901 1.00 97.81 112 ILE A N 1
ATOM 837 C CA . ILE A 1 112 ? 7.405 -10.490 10.698 1.00 97.81 112 ILE A CA 1
ATOM 838 C C . ILE A 1 112 ? 6.094 -9.872 10.205 1.00 97.81 112 ILE A C 1
ATOM 840 O O . ILE A 1 112 ? 5.970 -9.462 9.052 1.00 97.81 112 ILE A O 1
ATOM 844 N N . HIS A 1 113 ? 5.119 -9.743 11.101 1.00 97.94 113 HIS A N 1
ATOM 845 C CA . HIS A 1 113 ? 3.807 -9.176 10.809 1.00 97.94 113 HIS A CA 1
ATOM 846 C C . HIS A 1 113 ? 3.548 -7.970 11.702 1.00 97.94 113 HIS A C 1
ATOM 848 O O . HIS A 1 113 ? 3.461 -8.091 12.923 1.00 97.94 113 HIS A O 1
ATOM 854 N N . CYS A 1 114 ? 3.430 -6.804 11.083 1.00 97.88 114 CYS A N 1
ATOM 855 C CA . CYS A 1 114 ? 3.209 -5.529 11.739 1.00 97.88 114 CYS A CA 1
ATOM 856 C C . CYS A 1 114 ? 1.862 -4.950 11.281 1.00 97.88 114 CYS A C 1
ATOM 858 O O . CYS A 1 114 ? 1.570 -4.920 10.083 1.00 97.88 114 CYS A O 1
ATOM 860 N N . GLU A 1 115 ? 1.051 -4.493 12.230 1.00 98.19 115 GLU A N 1
ATOM 861 C CA . GLU A 1 115 ? -0.212 -3.790 11.998 1.00 98.19 115 GLU A CA 1
ATOM 862 C C . GLU A 1 115 ? -0.195 -2.441 12.719 1.00 98.19 115 GLU A C 1
ATOM 864 O O . GLU A 1 115 ? 0.077 -2.365 13.923 1.00 98.19 115 GLU A O 1
ATOM 869 N N . GLY A 1 116 ? -0.523 -1.371 11.999 1.00 96.62 116 GLY A N 1
ATOM 870 C CA . GLY A 1 116 ? -0.474 -0.021 12.545 1.00 96.62 116 GLY A CA 1
ATOM 871 C C . GLY A 1 116 ? 0.896 0.644 12.433 1.00 96.62 116 GLY A C 1
ATOM 872 O O . GLY A 1 116 ? 1.939 0.012 12.277 1.00 96.62 116 GLY A O 1
ATOM 873 N N . GLY A 1 117 ? 0.884 1.970 12.534 1.00 96.25 117 GLY A N 1
ATOM 874 C CA . GLY A 1 117 ? 2.091 2.786 12.510 1.00 96.25 117 GLY A CA 1
ATOM 875 C C . GLY A 1 117 ? 1.811 4.200 12.023 1.00 96.25 117 GLY A C 1
ATOM 876 O O . GLY A 1 117 ? 1.360 4.396 10.896 1.00 96.25 117 GLY A O 1
ATOM 877 N N . ILE A 1 118 ? 2.100 5.201 12.858 1.00 94.56 118 ILE A N 1
ATOM 878 C CA . ILE A 1 118 ? 1.757 6.606 12.561 1.00 94.56 118 ILE A CA 1
ATOM 879 C C . ILE A 1 118 ? 2.643 7.277 11.509 1.00 94.56 118 ILE A C 1
ATOM 881 O O . ILE A 1 118 ? 2.360 8.397 11.103 1.00 94.56 118 ILE A O 1
ATOM 885 N N . THR A 1 119 ? 3.727 6.623 11.095 1.00 93.06 119 THR A N 1
ATOM 886 C CA . THR A 1 119 ? 4.650 7.082 10.040 1.00 93.06 119 THR A CA 1
ATOM 887 C C . THR A 1 119 ? 4.796 6.038 8.932 1.00 93.06 119 THR A C 1
ATOM 889 O O . THR A 1 119 ? 5.791 6.034 8.213 1.00 93.06 119 THR A O 1
ATOM 892 N N . GLY A 1 120 ? 3.829 5.124 8.858 1.00 94.81 120 GLY A N 1
ATOM 893 C CA . GLY A 1 120 ? 3.899 3.879 8.113 1.00 94.81 120 GLY A CA 1
ATOM 894 C C . GLY A 1 120 ? 4.163 2.674 9.007 1.00 94.81 120 GLY A C 1
ATOM 895 O O . GLY A 1 120 ? 4.674 2.804 10.127 1.00 94.81 120 GLY A O 1
ATOM 896 N N . THR A 1 121 ? 3.759 1.508 8.516 1.00 97.56 121 THR A N 1
ATOM 897 C CA . THR A 1 121 ? 3.857 0.237 9.238 1.00 97.56 121 THR A CA 1
ATOM 898 C C . THR A 1 121 ? 5.291 -0.293 9.209 1.00 97.56 121 THR A C 1
ATOM 900 O O . THR A 1 121 ? 5.811 -0.710 10.242 1.00 97.56 121 THR A O 1
ATOM 903 N N . LEU A 1 122 ? 5.967 -0.183 8.062 1.00 98.25 122 LEU A N 1
ATOM 904 C CA . LEU A 1 122 ? 7.422 -0.266 7.931 1.00 98.25 122 LEU A CA 1
ATOM 905 C C . LEU A 1 122 ? 7.949 1.054 7.368 1.00 98.25 122 LEU A C 1
ATOM 907 O O . LEU A 1 122 ? 7.558 1.468 6.279 1.00 98.25 122 LEU A O 1
ATOM 911 N N . HIS A 1 123 ? 8.871 1.698 8.082 1.00 97.56 123 HIS A N 1
ATOM 912 C CA . HIS A 1 123 ? 9.467 2.966 7.660 1.00 97.56 123 HIS A CA 1
ATOM 913 C C . HIS A 1 123 ? 10.987 2.924 7.786 1.00 97.56 123 HIS A C 1
ATOM 915 O O . HIS A 1 123 ? 11.519 2.938 8.896 1.00 97.56 123 HIS A O 1
ATOM 921 N N . CYS A 1 124 ? 11.691 2.923 6.656 1.00 97.88 124 CYS A N 1
ATOM 922 C CA . CYS A 1 124 ? 13.148 3.038 6.594 1.00 97.88 124 CYS A CA 1
ATOM 923 C C . CYS A 1 124 ? 13.525 4.355 5.913 1.00 97.88 124 CYS A C 1
ATOM 925 O O . CYS A 1 124 ? 13.099 4.603 4.787 1.00 97.88 124 CYS A O 1
ATOM 927 N N . ASP A 1 125 ? 14.316 5.198 6.582 1.00 96.75 125 ASP A N 1
ATOM 928 C CA . ASP A 1 125 ? 14.564 6.570 6.101 1.00 96.75 125 ASP A CA 1
ATOM 929 C C . ASP A 1 125 ? 16.006 7.063 6.301 1.00 96.75 125 ASP A C 1
ATOM 931 O O . ASP A 1 125 ? 16.314 8.218 6.032 1.00 96.75 125 ASP A O 1
ATOM 935 N N . ALA A 1 126 ? 16.919 6.225 6.791 1.00 96.38 126 ALA A N 1
ATOM 936 C CA . ALA A 1 126 ? 18.322 6.625 6.876 1.00 96.38 126 ALA A CA 1
ATOM 937 C C . ALA A 1 126 ? 18.937 6.685 5.472 1.00 96.38 126 ALA A C 1
ATOM 939 O O . ALA A 1 126 ? 18.832 5.694 4.750 1.00 96.38 126 ALA A O 1
ATOM 940 N N . ALA A 1 127 ? 19.626 7.784 5.147 1.00 97.81 127 ALA A N 1
ATOM 941 C CA . ALA A 1 127 ? 20.486 7.883 3.969 1.00 97.81 127 ALA A CA 1
ATOM 942 C C . ALA A 1 127 ? 21.660 6.906 4.103 1.00 97.81 127 ALA A C 1
ATOM 944 O O . ALA A 1 127 ? 22.547 7.124 4.930 1.00 97.81 127 ALA A O 1
ATOM 945 N N . ALA A 1 128 ? 21.634 5.799 3.359 1.00 96.81 128 ALA A N 1
ATOM 946 C CA . ALA A 1 128 ? 22.646 4.755 3.490 1.00 96.81 128 ALA A CA 1
ATOM 947 C C . ALA A 1 128 ? 22.770 3.869 2.249 1.00 96.81 128 ALA A C 1
ATOM 949 O O . ALA A 1 128 ? 21.791 3.624 1.543 1.00 96.81 128 ALA A O 1
ATOM 950 N N . ALA A 1 129 ? 23.970 3.318 2.061 1.00 97.81 129 ALA A N 1
ATOM 951 C CA . ALA A 1 129 ? 24.179 2.158 1.210 1.00 97.81 129 ALA A CA 1
ATOM 952 C C . ALA A 1 129 ? 23.887 0.886 2.025 1.00 97.81 129 ALA A C 1
ATOM 954 O O . ALA A 1 129 ? 24.680 0.524 2.894 1.00 97.81 129 ALA A O 1
ATOM 955 N N . ARG A 1 130 ? 22.732 0.253 1.802 1.00 97.69 130 ARG A N 1
ATOM 956 C CA . ARG A 1 130 ? 22.298 -0.946 2.535 1.00 97.69 130 ARG A CA 1
ATOM 957 C C . ARG A 1 130 ? 21.311 -1.774 1.727 1.00 97.69 130 ARG A C 1
ATOM 959 O O . ARG A 1 130 ? 20.619 -1.261 0.850 1.00 97.69 130 ARG A O 1
ATOM 966 N N . ASN A 1 131 ? 21.178 -3.031 2.115 1.00 98.50 131 ASN A N 1
ATOM 967 C CA . ASN A 1 131 ? 20.134 -3.919 1.635 1.00 98.50 131 ASN A CA 1
ATOM 968 C C . ASN A 1 131 ? 19.008 -4.031 2.667 1.00 98.50 131 ASN A C 1
ATOM 970 O O . ASN A 1 131 ? 19.252 -4.112 3.872 1.00 98.50 131 ASN A O 1
ATOM 974 N N . ILE A 1 132 ? 17.767 -4.055 2.197 1.00 98.56 132 ILE A N 1
ATOM 975 C CA . ILE A 1 132 ? 16.585 -4.329 3.012 1.00 98.56 132 ILE A CA 1
ATOM 976 C C . ILE A 1 132 ? 15.895 -5.532 2.392 1.00 98.56 132 ILE A C 1
ATOM 978 O O . ILE A 1 132 ? 15.466 -5.476 1.244 1.00 98.56 132 ILE A O 1
ATOM 982 N N . VAL A 1 133 ? 15.802 -6.619 3.143 1.00 98.75 133 VAL A N 1
ATOM 983 C CA . VAL A 1 133 ? 15.193 -7.861 2.683 1.00 98.75 133 VAL A CA 1
ATOM 984 C C . VAL A 1 133 ? 14.093 -8.269 3.647 1.00 98.75 133 VAL A C 1
ATOM 986 O O . VAL A 1 133 ? 14.318 -8.289 4.858 1.00 98.75 133 VAL A O 1
ATOM 989 N N . ALA A 1 134 ? 12.921 -8.617 3.121 1.00 98.62 134 ALA A N 1
ATOM 990 C CA . ALA A 1 134 ? 11.888 -9.270 3.908 1.00 98.62 134 ALA A CA 1
ATOM 991 C C . ALA A 1 134 ? 11.313 -10.509 3.214 1.00 98.62 134 ALA A C 1
ATOM 993 O O . ALA A 1 134 ? 11.168 -10.547 1.994 1.00 98.62 134 ALA A O 1
ATOM 994 N N . VAL A 1 135 ? 10.975 -11.523 4.003 1.00 98.62 135 VAL A N 1
ATOM 995 C CA . VAL A 1 135 ? 10.428 -12.798 3.528 1.00 98.62 135 VAL A CA 1
ATOM 996 C C . VAL A 1 135 ? 9.194 -13.147 4.356 1.00 98.62 135 VAL A C 1
ATOM 998 O O . VAL A 1 135 ? 9.224 -13.028 5.585 1.00 98.62 135 VAL A O 1
ATOM 1001 N N . ARG A 1 136 ? 8.094 -13.542 3.698 1.00 98.38 136 ARG A N 1
ATOM 1002 C CA . ARG A 1 136 ? 6.829 -13.977 4.332 1.00 98.38 136 ARG A CA 1
ATOM 1003 C C . ARG A 1 136 ? 6.331 -13.030 5.429 1.00 98.38 136 ARG A C 1
ATOM 1005 O O . ARG A 1 136 ? 5.846 -13.435 6.479 1.00 98.38 136 ARG A O 1
ATOM 1012 N N . SER A 1 137 ? 6.503 -11.736 5.194 1.00 98.69 137 SER A N 1
ATOM 1013 C CA . SER A 1 137 ? 6.226 -10.674 6.166 1.00 98.69 137 SER A CA 1
ATOM 1014 C C . SER A 1 137 ? 5.049 -9.811 5.714 1.00 98.69 137 SER A C 1
ATOM 1016 O O . SER A 1 137 ? 4.847 -9.628 4.515 1.00 98.69 137 SER A O 1
ATOM 1018 N N . SER A 1 138 ? 4.279 -9.248 6.646 1.00 98.56 138 SER A N 1
ATOM 1019 C CA . SER A 1 138 ? 3.163 -8.350 6.310 1.00 98.56 138 SER A CA 1
ATOM 1020 C C . SER A 1 138 ? 3.222 -7.040 7.079 1.00 98.56 138 SER A C 1
ATOM 1022 O O . SER A 1 138 ? 3.428 -7.032 8.289 1.00 98.56 138 SER A O 1
ATOM 1024 N N . PHE A 1 139 ? 2.947 -5.942 6.393 1.00 98.69 139 PHE A N 1
ATOM 1025 C CA . PHE A 1 139 ? 2.936 -4.592 6.934 1.00 98.69 139 PHE A CA 1
ATOM 1026 C C . PHE A 1 139 ? 1.597 -3.961 6.572 1.00 98.69 139 PHE A C 1
ATOM 1028 O O . PHE A 1 139 ? 1.400 -3.501 5.451 1.00 98.69 139 PHE A O 1
ATOM 1035 N N . ARG A 1 140 ? 0.635 -4.007 7.492 1.00 98.19 140 ARG A N 1
ATOM 1036 C CA . ARG A 1 140 ? -0.742 -3.595 7.215 1.00 98.19 140 ARG A CA 1
ATOM 1037 C C . ARG A 1 140 ? -1.170 -2.362 7.996 1.00 98.19 140 ARG A C 1
ATOM 1039 O O . ARG A 1 140 ? -0.636 -2.069 9.070 1.00 98.19 140 ARG A O 1
ATOM 1046 N N . PHE A 1 141 ? -2.174 -1.681 7.456 1.00 97.00 141 PHE A N 1
ATOM 1047 C CA . PHE A 1 141 ? -3.005 -0.721 8.177 1.00 97.00 141 PHE A CA 1
ATOM 1048 C C . PHE A 1 141 ? -2.232 0.444 8.813 1.00 97.00 141 PHE A C 1
ATOM 1050 O O . PHE A 1 141 ? -2.335 0.677 10.015 1.00 97.00 141 PHE A O 1
ATOM 1057 N N . SER A 1 142 ? -1.422 1.187 8.052 1.00 96.62 142 SER A N 1
ATOM 1058 C CA . SER A 1 142 ? -0.770 2.380 8.619 1.00 96.62 142 SER A CA 1
ATOM 1059 C C . SER A 1 142 ? -1.825 3.350 9.173 1.00 96.62 142 SER A C 1
ATOM 1061 O O . SER A 1 142 ? -2.898 3.530 8.601 1.00 96.62 142 SER A O 1
ATOM 1063 N N . ALA A 1 143 ? -1.548 3.944 10.332 1.00 94.50 143 ALA A N 1
ATOM 1064 C CA . ALA A 1 143 ? -2.548 4.649 11.136 1.00 94.50 143 ALA A CA 1
ATOM 1065 C C . ALA A 1 143 ? -2.018 6.041 11.524 1.00 94.50 143 ALA A C 1
ATOM 1067 O O . ALA A 1 143 ? -1.591 6.235 12.667 1.00 94.50 143 ALA A O 1
ATOM 1068 N N . PRO A 1 144 ? -1.932 6.981 10.561 1.00 90.44 144 PRO A N 1
ATOM 1069 C CA . PRO A 1 144 ? -1.305 8.288 10.743 1.00 90.44 144 PRO A CA 1
ATOM 1070 C C . PRO A 1 144 ? -1.921 9.056 11.919 1.00 90.44 144 PRO A C 1
ATOM 1072 O O . PRO A 1 144 ? -3.123 9.008 12.168 1.00 90.44 144 PRO A O 1
ATOM 1075 N N . SER A 1 145 ? -1.096 9.807 12.651 1.00 85.81 145 SER A N 1
ATOM 1076 C CA . SER A 1 145 ? -1.585 10.666 13.740 1.00 85.81 145 SER A CA 1
ATOM 1077 C C . SER A 1 145 ? -2.293 11.928 13.241 1.00 85.81 145 SER A C 1
ATOM 1079 O O . SER A 1 145 ? -3.055 12.530 13.994 1.00 85.81 145 SER A O 1
ATOM 1081 N N . ASN A 1 146 ? -2.035 12.319 11.991 1.00 85.88 146 ASN A N 1
ATOM 1082 C CA . ASN A 1 146 ? -2.676 13.425 11.295 1.00 85.88 146 ASN A CA 1
ATOM 1083 C C . ASN A 1 146 ? -3.367 12.876 10.033 1.00 85.88 146 ASN A C 1
ATOM 1085 O O . ASN A 1 146 ? -2.657 12.544 9.083 1.00 85.88 146 ASN A O 1
ATOM 1089 N N . PRO A 1 147 ? -4.710 12.801 9.995 1.00 76.88 147 PRO A N 1
ATOM 1090 C CA . PRO A 1 147 ? -5.455 12.323 8.827 1.00 76.88 147 PRO A CA 1
ATOM 1091 C C . PRO A 1 147 ? -5.176 13.124 7.547 1.00 76.88 147 PRO A C 1
ATOM 1093 O O . PRO A 1 147 ? -5.213 12.576 6.454 1.00 76.88 147 PRO A O 1
ATOM 1096 N N . SER A 1 148 ? -4.803 14.403 7.670 1.00 84.25 148 SER A N 1
ATOM 1097 C CA . SER A 1 148 ? -4.416 15.245 6.528 1.00 84.25 148 SER A CA 1
ATOM 1098 C C . SER A 1 148 ? -2.994 14.974 6.014 1.00 84.25 148 SER A C 1
ATOM 1100 O O . SER A 1 148 ? -2.545 15.624 5.073 1.00 84.25 148 SER A O 1
ATOM 1102 N N . ALA A 1 149 ? -2.255 14.059 6.645 1.00 86.94 149 ALA A N 1
ATOM 1103 C CA . ALA A 1 149 ? -0.925 13.617 6.236 1.00 86.94 149 ALA A CA 1
ATOM 1104 C C . ALA A 1 149 ? -0.869 12.077 6.241 1.00 86.94 149 ALA A C 1
ATOM 1106 O O . ALA A 1 149 ? -0.230 11.487 7.120 1.00 86.94 149 ALA A O 1
ATOM 1107 N N . PRO A 1 150 ? -1.561 11.420 5.292 1.00 90.00 150 PRO A N 1
ATOM 1108 C CA . PRO A 1 150 ? -1.600 9.968 5.222 1.00 90.00 150 PRO A CA 1
ATOM 1109 C C . PRO A 1 150 ? -0.210 9.398 4.905 1.00 90.00 150 PRO A C 1
ATOM 1111 O O . PRO A 1 150 ? 0.584 10.014 4.189 1.00 90.00 150 PRO A O 1
ATOM 1114 N N . TYR A 1 151 ? 0.086 8.214 5.445 1.00 94.12 151 TYR A N 1
ATOM 1115 C CA . TYR A 1 151 ? 1.374 7.536 5.267 1.00 94.12 151 TYR A CA 1
ATOM 1116 C C . TYR A 1 151 ? 1.206 6.138 4.679 1.00 94.12 151 TYR A C 1
ATOM 1118 O O . TYR A 1 151 ? 0.200 5.468 4.908 1.00 94.12 151 TYR A O 1
ATOM 1126 N N . ASP A 1 152 ? 2.235 5.690 3.969 1.00 96.75 152 ASP A N 1
ATOM 1127 C CA . ASP A 1 152 ? 2.270 4.400 3.278 1.00 96.75 152 ASP A CA 1
ATOM 1128 C C . ASP A 1 152 ? 2.357 3.231 4.270 1.00 96.75 152 ASP A C 1
ATOM 1130 O O . ASP A 1 152 ? 2.828 3.401 5.396 1.00 96.75 152 ASP A O 1
ATOM 1134 N N . ALA A 1 153 ? 1.935 2.030 3.881 1.00 98.06 153 ALA A N 1
ATOM 1135 C CA . ALA A 1 153 ? 2.116 0.839 4.704 1.00 98.06 153 ALA A CA 1
ATOM 1136 C C . ALA A 1 153 ? 3.610 0.479 4.789 1.00 98.06 153 ALA A C 1
ATOM 1138 O O . ALA A 1 153 ? 4.165 0.378 5.885 1.00 98.06 153 ALA A O 1
ATOM 1139 N N . VAL A 1 154 ? 4.285 0.383 3.641 1.00 98.69 154 VAL A N 1
ATOM 1140 C CA . VAL A 1 154 ? 5.741 0.250 3.526 1.00 98.69 154 VAL A CA 1
ATOM 1141 C C . VAL A 1 154 ? 6.310 1.483 2.845 1.00 98.69 154 VAL A C 1
ATOM 1143 O O . VAL A 1 154 ? 5.985 1.783 1.699 1.00 98.69 154 VAL A O 1
ATOM 1146 N N . ARG A 1 155 ? 7.227 2.153 3.541 1.00 97.56 155 ARG A N 1
ATOM 1147 C CA . ARG A 1 155 ? 7.911 3.351 3.066 1.00 97.56 155 ARG A CA 1
ATOM 1148 C C . ARG A 1 155 ? 9.416 3.194 3.195 1.00 97.56 155 ARG A C 1
ATOM 1150 O O . ARG A 1 155 ? 9.962 3.285 4.301 1.00 97.56 155 ARG A O 1
ATOM 1157 N N . ILE A 1 156 ? 10.091 2.999 2.069 1.00 98.31 156 ILE A N 1
ATOM 1158 C CA . ILE A 1 156 ? 11.549 2.884 2.015 1.00 98.31 156 ILE A CA 1
ATOM 1159 C C . ILE A 1 156 ? 12.115 4.068 1.246 1.00 98.31 156 ILE A C 1
ATOM 1161 O O . ILE A 1 156 ? 11.800 4.288 0.078 1.00 98.31 156 ILE A O 1
ATOM 1165 N N . ARG A 1 157 ? 12.959 4.842 1.921 1.00 97.88 157 ARG A N 1
ATOM 1166 C CA . ARG A 1 157 ? 13.540 6.067 1.380 1.00 97.88 157 ARG A CA 1
ATOM 1167 C C . ARG A 1 157 ? 15.049 6.068 1.539 1.00 97.88 157 ARG A C 1
ATOM 1169 O O . ARG A 1 157 ? 15.588 5.387 2.421 1.00 97.88 157 ARG A O 1
ATOM 1176 N N . ARG A 1 158 ? 15.722 6.869 0.713 1.00 97.56 158 ARG A N 1
ATOM 1177 C CA . ARG A 1 158 ? 17.138 7.234 0.882 1.00 97.56 158 ARG A CA 1
ATOM 1178 C C . ARG A 1 158 ? 18.067 6.019 1.017 1.00 97.56 158 ARG A C 1
ATOM 1180 O O . ARG A 1 158 ? 18.991 6.010 1.822 1.00 97.56 158 ARG A O 1
ATOM 1187 N N . THR A 1 159 ? 17.799 4.954 0.265 1.00 97.00 159 THR A N 1
ATOM 1188 C CA . THR A 1 159 ? 18.595 3.717 0.308 1.00 97.00 159 THR A CA 1
ATOM 1189 C C . THR A 1 159 ? 19.247 3.476 -1.042 1.00 97.00 159 THR A C 1
ATOM 1191 O O . THR A 1 159 ? 18.538 3.330 -2.028 1.00 97.00 159 THR A O 1
ATOM 1194 N N . ALA A 1 160 ? 20.573 3.370 -1.076 1.00 97.75 160 ALA A N 1
ATOM 1195 C CA . ALA A 1 160 ? 21.298 2.824 -2.219 1.00 97.75 160 ALA A CA 1
ATOM 1196 C C . ALA A 1 160 ? 21.572 1.335 -1.963 1.00 97.75 160 ALA A C 1
ATOM 1198 O O . ALA A 1 160 ? 22.178 0.982 -0.954 1.00 97.75 160 ALA A O 1
ATOM 1199 N N . GLY A 1 161 ? 21.120 0.448 -2.842 1.00 97.94 161 GLY A N 1
ATOM 1200 C CA . GLY A 1 161 ? 21.209 -1.000 -2.639 1.00 97.94 161 GLY A CA 1
ATOM 1201 C C . GLY A 1 161 ? 19.913 -1.723 -2.981 1.00 97.94 161 GLY A C 1
ATOM 1202 O O . GLY A 1 161 ? 19.027 -1.161 -3.629 1.00 97.94 161 GLY A O 1
ATOM 1203 N N . LEU A 1 162 ? 19.820 -2.990 -2.577 1.00 98.62 162 LEU A N 1
ATOM 1204 C CA . LEU A 1 162 ? 18.684 -3.850 -2.892 1.00 98.62 162 LEU A CA 1
ATOM 1205 C C . LEU A 1 162 ? 17.610 -3.788 -1.799 1.00 98.62 162 LEU A C 1
ATOM 1207 O O . LEU A 1 162 ? 17.866 -4.111 -0.642 1.00 98.62 162 LEU A O 1
ATOM 1211 N N . CYS A 1 163 ? 16.387 -3.454 -2.192 1.00 98.75 163 CYS A N 1
ATOM 1212 C CA . CYS A 1 163 ? 15.170 -3.618 -1.406 1.00 98.75 163 CYS A CA 1
ATOM 1213 C C . CYS A 1 163 ? 14.390 -4.816 -1.970 1.00 98.75 163 CYS A C 1
ATOM 1215 O O . CYS A 1 163 ? 13.718 -4.680 -2.991 1.00 98.75 163 CYS A O 1
ATOM 1217 N N . ALA A 1 164 ? 14.506 -5.993 -1.352 1.00 98.81 164 ALA A N 1
ATOM 1218 C CA . ALA A 1 164 ? 13.908 -7.230 -1.853 1.00 98.81 164 ALA A CA 1
ATOM 1219 C C . ALA A 1 164 ? 12.845 -7.797 -0.907 1.00 98.81 164 ALA A C 1
ATOM 1221 O O . ALA A 1 164 ? 13.077 -7.943 0.289 1.00 98.81 164 ALA A O 1
ATOM 1222 N N . PHE A 1 165 ? 11.687 -8.161 -1.443 1.00 98.94 165 PHE A N 1
ATOM 1223 C CA . PHE A 1 165 ? 10.584 -8.721 -0.672 1.00 98.94 165 PHE A CA 1
ATOM 1224 C C . PHE A 1 165 ? 10.043 -9.968 -1.366 1.00 98.94 165 PHE A C 1
ATOM 1226 O O . PHE A 1 165 ? 9.831 -9.959 -2.580 1.00 98.94 165 PHE A O 1
ATOM 1233 N N . PHE A 1 166 ? 9.820 -11.027 -0.591 1.00 98.88 166 PHE A N 1
ATOM 1234 C CA . PHE A 1 166 ? 9.376 -12.329 -1.083 1.00 98.88 166 PHE A CA 1
ATOM 1235 C C . PHE A 1 166 ? 8.151 -12.787 -0.301 1.00 98.88 166 PHE A C 1
ATOM 1237 O O . PHE A 1 166 ? 8.217 -12.917 0.923 1.00 98.88 166 PHE A O 1
ATOM 1244 N N . ASP A 1 167 ? 7.046 -13.021 -1.009 1.00 98.81 167 ASP A N 1
ATOM 1245 C CA . ASP A 1 167 ? 5.766 -13.444 -0.430 1.00 98.81 167 ASP A CA 1
ATOM 1246 C C . ASP A 1 167 ? 5.303 -12.491 0.694 1.00 98.81 167 ASP A C 1
ATOM 1248 O O . ASP A 1 167 ? 4.828 -12.908 1.753 1.00 98.81 167 ASP A O 1
ATOM 1252 N N . CYS A 1 168 ? 5.508 -11.186 0.485 1.00 98.88 168 CYS A N 1
ATOM 1253 C CA . CYS A 1 168 ? 5.190 -10.144 1.456 1.00 98.88 168 CYS A CA 1
ATOM 1254 C C . CYS A 1 168 ? 3.909 -9.381 1.115 1.00 98.88 168 CYS A C 1
ATOM 1256 O O . CYS A 1 168 ? 3.484 -9.305 -0.036 1.00 98.88 168 CYS A O 1
ATOM 1258 N N . GLU A 1 169 ? 3.331 -8.716 2.111 1.00 98.81 169 GLU A N 1
ATOM 1259 C CA . GLU A 1 169 ? 2.144 -7.882 1.922 1.00 98.81 169 GLU A CA 1
ATOM 1260 C C . GLU A 1 169 ? 2.325 -6.480 2.506 1.00 98.81 169 GLU A C 1
ATOM 1262 O O . GLU A 1 169 ? 2.761 -6.341 3.647 1.00 98.81 169 GLU A O 1
ATOM 1267 N N . ALA A 1 170 ? 1.924 -5.457 1.750 1.00 98.75 170 ALA A N 1
ATOM 1268 C CA . ALA A 1 170 ? 1.786 -4.086 2.228 1.00 98.75 170 ALA A CA 1
ATOM 1269 C C . ALA A 1 170 ? 0.415 -3.530 1.818 1.00 98.75 170 ALA A C 1
ATOM 1271 O O . ALA A 1 170 ? 0.234 -3.098 0.683 1.00 98.75 170 ALA A O 1
ATOM 1272 N N . SER A 1 171 ? -0.570 -3.628 2.712 1.00 98.50 171 SER A N 1
ATOM 1273 C CA . SER A 1 171 ? -1.990 -3.397 2.391 1.00 98.50 171 SER A CA 1
ATOM 1274 C C . SER A 1 171 ? -2.698 -2.571 3.456 1.00 98.50 171 SER A C 1
ATOM 1276 O O . SER A 1 171 ? -2.257 -2.510 4.607 1.00 98.50 171 SER A O 1
ATOM 1278 N N . GLY A 1 172 ? -3.816 -1.948 3.096 1.00 96.94 172 GLY A N 1
ATOM 1279 C CA . GLY A 1 172 ? -4.557 -1.092 4.015 1.00 96.94 172 GLY A CA 1
ATOM 1280 C C . GLY A 1 172 ? -3.776 0.149 4.446 1.00 96.94 172 GLY A C 1
ATOM 1281 O O . GLY A 1 172 ? -4.082 0.713 5.491 1.00 96.94 172 GLY A O 1
ATOM 1282 N N . GLY A 1 173 ? -2.730 0.561 3.725 1.00 96.69 173 GLY A N 1
ATOM 1283 C CA . GLY A 1 173 ? -2.015 1.797 4.036 1.00 96.69 173 GLY A CA 1
ATOM 1284 C C . GLY A 1 173 ? -2.967 2.992 3.976 1.00 96.69 173 GLY A C 1
ATOM 1285 O O . GLY A 1 173 ? -3.841 3.029 3.123 1.00 96.69 173 GLY A O 1
ATOM 1286 N N . ALA A 1 174 ? -2.816 3.978 4.860 1.00 95.31 174 ALA A N 1
ATOM 1287 C CA . ALA A 1 174 ? -3.564 5.233 4.760 1.00 95.31 174 ALA A CA 1
ATOM 1288 C C . ALA A 1 174 ? -3.220 6.013 3.476 1.00 95.31 174 ALA A C 1
ATOM 1290 O O . ALA A 1 174 ? -4.011 6.838 3.028 1.00 95.31 174 ALA A O 1
ATOM 1291 N N . LYS A 1 175 ? -2.041 5.754 2.888 1.00 95.25 175 LYS A N 1
ATOM 1292 C CA . LYS A 1 175 ? -1.653 6.204 1.548 1.00 95.25 175 LYS A CA 1
ATOM 1293 C C . LYS A 1 175 ? -1.300 5.030 0.634 1.00 95.25 175 LYS A C 1
ATOM 1295 O O . LYS A 1 175 ? -2.213 4.326 0.240 1.00 95.25 175 LYS A O 1
ATOM 1300 N N . ASP A 1 176 ? -0.031 4.799 0.296 1.00 97.50 176 ASP A N 1
ATOM 1301 C CA . ASP A 1 176 ? 0.347 3.697 -0.594 1.00 97.50 176 ASP A CA 1
ATOM 1302 C C . ASP A 1 176 ? 0.535 2.389 0.187 1.00 97.50 176 ASP A C 1
ATOM 1304 O O . ASP A 1 176 ? 0.804 2.394 1.388 1.00 97.50 176 ASP A O 1
ATOM 1308 N N . GLY A 1 177 ? 0.436 1.248 -0.490 1.00 98.38 177 GLY A N 1
ATOM 1309 C CA . GLY A 1 177 ? 0.875 -0.040 0.041 1.00 98.38 177 GLY A CA 1
ATOM 1310 C C . GLY A 1 177 ? 2.398 -0.088 0.086 1.00 98.38 177 GLY A C 1
ATOM 1311 O O . GLY A 1 177 ? 3.005 -0.042 1.156 1.00 98.38 177 GLY A O 1
ATOM 1312 N N . TRP A 1 178 ? 3.016 -0.116 -1.093 1.00 98.75 178 TRP A N 1
ATOM 1313 C CA . TRP A 1 178 ? 4.467 -0.081 -1.270 1.00 98.75 178 TRP A CA 1
ATOM 1314 C C . TRP A 1 178 ? 4.925 1.263 -1.843 1.0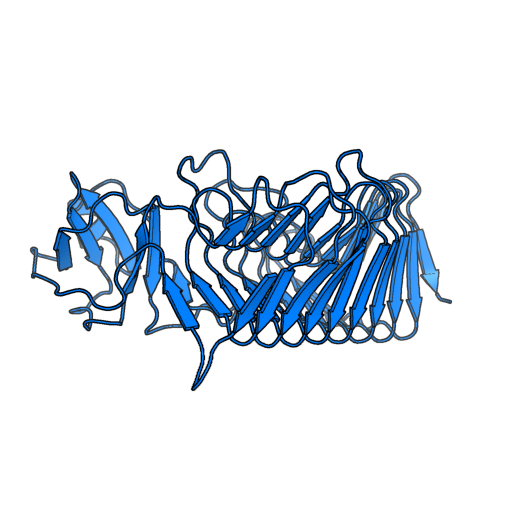0 98.75 178 TRP A C 1
ATOM 1316 O O . TRP A 1 178 ? 4.519 1.616 -2.946 1.00 98.75 178 TRP A O 1
ATOM 1326 N N . SER A 1 179 ? 5.818 1.972 -1.149 1.00 98.44 179 SER A N 1
ATOM 1327 C CA . SER A 1 179 ? 6.394 3.238 -1.615 1.00 98.44 179 SER A CA 1
ATOM 1328 C C . SER A 1 179 ? 7.921 3.258 -1.497 1.00 98.44 179 SER A C 1
ATOM 1330 O O . SER A 1 179 ? 8.490 3.051 -0.415 1.00 98.44 179 SER A O 1
ATOM 1332 N N . PHE A 1 180 ? 8.582 3.523 -2.627 1.00 98.75 180 PHE A N 1
ATOM 1333 C CA . PHE A 1 180 ? 10.039 3.541 -2.766 1.00 98.75 180 PHE A CA 1
ATOM 1334 C C . PHE A 1 180 ? 10.530 4.871 -3.349 1.00 98.75 180 PHE A C 1
ATOM 1336 O O . PHE A 1 180 ? 10.124 5.259 -4.447 1.00 98.75 180 PHE A O 1
ATOM 1343 N N . HIS A 1 181 ? 11.442 5.536 -2.634 1.00 97.88 181 HIS A N 1
ATOM 1344 C CA . HIS A 1 181 ? 12.056 6.802 -3.048 1.00 97.88 181 HIS A CA 1
ATOM 1345 C C . HIS A 1 181 ? 13.576 6.798 -2.851 1.00 97.88 181 HIS A C 1
ATOM 1347 O O . HIS A 1 181 ? 14.080 6.487 -1.768 1.00 97.88 181 HIS A O 1
ATOM 1353 N N . GLU A 1 182 ? 14.330 7.246 -3.851 1.00 94.69 182 GLU A N 1
ATOM 1354 C CA . GLU A 1 182 ? 15.765 7.491 -3.670 1.00 94.69 182 GLU A CA 1
ATOM 1355 C C . GLU A 1 182 ? 16.016 8.769 -2.867 1.00 94.69 182 GLU A C 1
ATOM 1357 O O . GLU A 1 182 ? 16.963 8.806 -2.082 1.00 94.69 182 GLU A O 1
ATOM 1362 N N . ASP A 1 183 ? 15.178 9.803 -3.027 1.00 95.62 183 ASP A N 1
ATOM 1363 C CA . ASP A 1 183 ? 15.242 11.069 -2.279 1.00 95.62 183 ASP A CA 1
ATOM 1364 C C . ASP A 1 183 ? 16.671 11.638 -2.174 1.00 95.62 183 ASP A C 1
ATOM 1366 O O . ASP A 1 183 ? 17.186 11.942 -1.093 1.00 95.62 183 ASP A O 1
ATOM 1370 N N . GLY A 1 184 ? 17.352 11.733 -3.317 1.00 95.00 184 GLY A N 1
ATOM 1371 C CA . GLY A 1 184 ? 18.724 12.243 -3.394 1.00 95.00 184 GLY A CA 1
ATOM 1372 C C . GLY A 1 184 ? 19.811 11.248 -2.971 1.00 95.00 184 GLY A C 1
ATOM 1373 O O . GLY A 1 184 ? 20.968 11.643 -2.856 1.00 95.00 184 GLY A O 1
ATOM 1374 N N . THR A 1 185 ? 19.473 9.970 -2.769 1.00 97.00 185 THR A N 1
ATOM 1375 C CA . THR A 1 185 ? 20.421 8.861 -2.550 1.00 97.00 185 THR A CA 1
ATOM 1376 C C . THR A 1 185 ? 20.300 7.838 -3.692 1.00 97.00 185 THR A C 1
ATOM 1378 O O . THR A 1 185 ? 19.605 6.835 -3.529 1.00 97.00 185 THR A O 1
ATOM 1381 N N . PRO A 1 186 ? 20.921 8.089 -4.862 1.00 96.38 186 PRO A N 1
ATOM 1382 C CA . PRO A 1 186 ? 20.742 7.249 -6.046 1.00 96.38 186 PRO A CA 1
ATOM 1383 C C . PRO A 1 186 ? 21.260 5.821 -5.859 1.00 96.38 186 PRO A C 1
ATOM 1385 O O . PRO A 1 186 ? 22.246 5.598 -5.153 1.00 96.38 186 PRO A O 1
ATOM 1388 N N . GLY A 1 187 ? 20.654 4.869 -6.568 1.00 97.31 187 GLY A N 1
ATOM 1389 C CA . GLY A 1 187 ? 21.067 3.465 -6.597 1.00 97.31 187 GLY A CA 1
ATOM 1390 C C . GLY A 1 187 ? 20.107 2.514 -5.884 1.00 97.31 187 GLY A C 1
ATOM 1391 O O . GLY A 1 187 ? 20.527 1.421 -5.492 1.00 97.31 187 GLY A O 1
ATOM 1392 N N . MET A 1 188 ? 18.843 2.900 -5.690 1.00 98.69 188 MET A N 1
ATOM 1393 C CA . MET A 1 188 ? 17.831 2.007 -5.128 1.00 98.69 188 MET A CA 1
ATOM 1394 C C . MET A 1 188 ? 17.350 1.024 -6.197 1.00 98.69 188 MET A C 1
ATOM 1396 O O . MET A 1 188 ? 16.797 1.416 -7.226 1.00 98.69 188 MET A O 1
ATOM 1400 N N . ASN A 1 189 ? 17.513 -0.266 -5.916 1.00 98.75 189 ASN A N 1
ATOM 1401 C CA . ASN A 1 189 ? 16.972 -1.347 -6.729 1.00 98.75 189 ASN A CA 1
ATOM 1402 C C . ASN A 1 189 ? 15.910 -2.093 -5.924 1.00 98.75 189 ASN A C 1
ATOM 1404 O O . ASN A 1 189 ? 16.159 -2.466 -4.779 1.00 98.75 189 ASN A O 1
ATOM 1408 N N . VAL A 1 190 ? 14.742 -2.331 -6.508 1.00 98.88 190 VAL A N 1
ATOM 1409 C CA . VAL A 1 190 ? 13.615 -2.990 -5.838 1.00 98.88 190 VAL A CA 1
ATOM 1410 C C . VAL A 1 190 ? 13.312 -4.323 -6.514 1.00 98.88 190 VAL A C 1
ATOM 1412 O O . VAL A 1 190 ? 13.214 -4.400 -7.736 1.00 98.88 190 VAL A O 1
ATOM 1415 N N . LEU A 1 191 ? 13.124 -5.374 -5.721 1.00 98.94 191 LEU A N 1
ATOM 1416 C CA . LEU A 1 191 ? 12.648 -6.674 -6.186 1.00 98.94 191 LEU A CA 1
ATOM 1417 C C . LEU A 1 191 ? 11.460 -7.114 -5.330 1.00 98.94 191 LEU A C 1
ATOM 1419 O O . LEU A 1 191 ? 11.626 -7.394 -4.149 1.00 98.94 191 LEU A O 1
ATOM 1423 N N . LEU A 1 192 ? 10.272 -7.210 -5.919 1.00 98.94 192 LEU A N 1
ATOM 1424 C CA . LEU A 1 192 ? 9.092 -7.777 -5.264 1.00 98.94 192 LEU A CA 1
ATOM 1425 C C . LEU A 1 192 ? 8.720 -9.089 -5.951 1.00 98.94 192 LEU A C 1
ATOM 1427 O O . LEU A 1 192 ? 8.407 -9.085 -7.140 1.00 98.94 192 LEU A O 1
ATOM 1431 N N . VAL A 1 193 ? 8.724 -10.200 -5.220 1.00 98.94 193 VAL A N 1
ATOM 1432 C CA . VAL A 1 193 ? 8.341 -11.521 -5.736 1.00 98.94 193 VAL A CA 1
ATOM 1433 C C . VAL A 1 193 ? 7.123 -12.019 -4.976 1.00 98.94 193 VAL A C 1
ATOM 1435 O O . VAL A 1 193 ? 7.171 -12.159 -3.757 1.00 98.94 193 VAL A O 1
ATOM 1438 N N . ASN A 1 194 ? 6.032 -12.271 -5.702 1.00 98.81 194 ASN A N 1
ATOM 1439 C CA . ASN A 1 194 ? 4.734 -12.690 -5.167 1.00 98.81 194 ASN A CA 1
ATOM 1440 C C . ASN A 1 194 ? 4.201 -11.766 -4.057 1.00 98.81 194 ASN A C 1
ATOM 1442 O O . ASN A 1 194 ? 3.497 -12.205 -3.149 1.00 98.81 194 ASN A O 1
ATOM 1446 N N . CYS A 1 195 ? 4.553 -10.480 -4.105 1.00 98.88 195 CYS A N 1
ATOM 1447 C CA . CYS A 1 195 ? 4.086 -9.520 -3.114 1.00 98.88 195 CYS A CA 1
ATOM 1448 C C . CYS A 1 195 ? 2.684 -9.004 -3.436 1.00 98.88 195 CYS A C 1
ATOM 1450 O O . CYS A 1 195 ? 2.259 -8.948 -4.594 1.00 98.88 195 CYS A O 1
ATOM 1452 N N . ARG A 1 196 ? 1.982 -8.566 -2.394 1.00 98.75 196 ARG A N 1
ATOM 1453 C CA . ARG A 1 196 ? 0.629 -8.019 -2.486 1.00 98.75 196 ARG A CA 1
ATOM 1454 C C . ARG A 1 196 ? 0.556 -6.602 -1.931 1.00 98.75 196 ARG A C 1
ATOM 1456 O O . ARG A 1 196 ? 1.207 -6.304 -0.929 1.00 98.75 196 ARG A O 1
ATOM 1463 N N . GLY A 1 197 ? -0.257 -5.747 -2.542 1.00 98.50 197 GLY A N 1
ATOM 1464 C CA . GLY A 1 197 ? -0.626 -4.457 -1.960 1.00 98.50 197 GLY A CA 1
ATOM 1465 C C . GLY A 1 197 ? -2.024 -4.026 -2.372 1.00 98.50 197 GLY A C 1
ATOM 1466 O O . GLY A 1 197 ? -2.244 -3.687 -3.531 1.00 98.50 197 GLY A O 1
ATOM 1467 N N . VAL A 1 198 ? -2.972 -4.081 -1.434 1.00 97.75 198 VAL A N 1
ATOM 1468 C CA . VAL A 1 198 ? -4.397 -3.863 -1.717 1.00 97.75 198 VAL A CA 1
ATOM 1469 C C . VAL A 1 198 ? -5.087 -2.960 -0.698 1.00 97.75 198 VAL A C 1
ATOM 1471 O O . VAL A 1 198 ? -4.642 -2.858 0.445 1.00 97.75 198 VAL A O 1
ATOM 1474 N N . GLY A 1 199 ? -6.212 -2.362 -1.095 1.00 95.56 199 GLY A N 1
ATOM 1475 C CA . GLY A 1 199 ? -7.102 -1.639 -0.181 1.00 95.56 199 GLY A CA 1
ATOM 1476 C C . GLY A 1 199 ? -6.452 -0.413 0.459 1.00 95.56 199 GLY A C 1
ATOM 1477 O O . GLY A 1 199 ? -6.667 -0.179 1.643 1.00 95.56 199 GLY A O 1
ATOM 1478 N N . ASN A 1 200 ? -5.579 0.291 -0.268 1.00 96.12 200 ASN A N 1
ATOM 1479 C CA . ASN A 1 200 ? -4.836 1.428 0.272 1.00 96.12 200 ASN A CA 1
ATOM 1480 C C . ASN A 1 200 ? -5.553 2.760 0.003 1.00 96.12 200 ASN A C 1
ATOM 1482 O O . ASN A 1 200 ? -6.264 2.906 -0.988 1.00 96.12 200 ASN A O 1
ATOM 1486 N N . GLY A 1 201 ? -5.317 3.742 0.864 1.00 93.19 201 GLY A N 1
ATOM 1487 C CA . GLY A 1 201 ? -6.032 5.012 0.908 1.00 93.19 201 GLY A CA 1
ATOM 1488 C C . GLY A 1 201 ? -7.009 5.058 2.081 1.00 93.19 201 GLY A C 1
ATOM 1489 O O . GLY A 1 201 ? -7.764 4.119 2.316 1.00 93.19 201 GLY A O 1
ATOM 1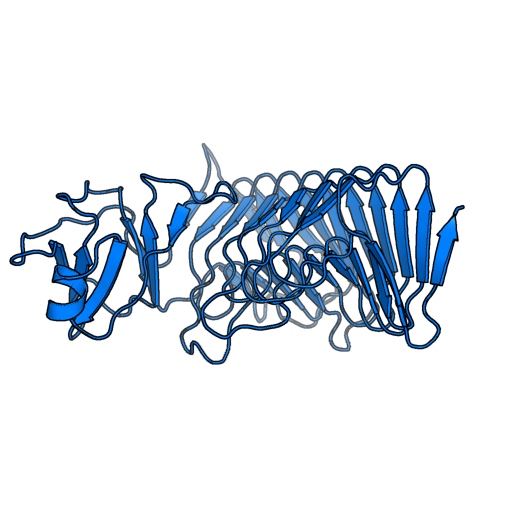490 N N . ASP A 1 202 ? -6.965 6.156 2.831 1.00 88.12 202 ASP A N 1
ATOM 1491 C CA . ASP A 1 202 ? -7.869 6.458 3.942 1.00 88.12 202 ASP A CA 1
ATOM 1492 C C . ASP A 1 202 ? -8.314 7.928 3.873 1.00 88.12 202 ASP A C 1
ATOM 1494 O O . ASP A 1 202 ? -7.549 8.814 3.472 1.00 88.12 202 ASP A O 1
ATOM 1498 N N . GLY A 1 203 ? -9.556 8.195 4.272 1.00 82.81 203 GLY A N 1
ATOM 1499 C CA . GLY A 1 203 ? -10.143 9.531 4.304 1.00 82.81 203 GLY A CA 1
ATOM 1500 C C . GLY A 1 203 ? -10.017 10.287 2.977 1.00 82.81 203 GLY A C 1
ATOM 1501 O O . GLY A 1 203 ? -10.512 9.858 1.941 1.00 82.81 203 GLY A O 1
ATOM 1502 N N . THR A 1 204 ? -9.374 11.456 3.017 1.00 83.62 204 THR A N 1
ATOM 1503 C CA . THR A 1 204 ? -9.198 12.346 1.854 1.00 83.62 204 THR A CA 1
ATOM 1504 C C . THR A 1 204 ? -7.871 12.135 1.125 1.00 83.62 204 THR A C 1
ATOM 1506 O O . THR A 1 204 ? -7.457 12.988 0.333 1.00 83.62 204 THR A O 1
ATOM 1509 N N . ALA A 1 205 ? -7.170 11.031 1.403 1.00 89.38 205 ALA A N 1
ATOM 1510 C CA . ALA A 1 205 ? -5.937 10.702 0.712 1.00 89.38 205 ALA A CA 1
ATOM 1511 C C . ALA A 1 205 ? -6.180 10.604 -0.804 1.00 89.38 205 ALA A C 1
ATOM 1513 O O . ALA A 1 205 ? -7.212 10.125 -1.277 1.00 89.38 205 ALA A O 1
ATOM 1514 N N . THR A 1 206 ? -5.217 11.111 -1.566 1.00 89.31 206 THR A N 1
ATOM 1515 C CA . THR A 1 206 ? -5.238 11.095 -3.029 1.00 89.31 206 THR A CA 1
ATOM 1516 C C . THR A 1 206 ? -3.951 10.487 -3.548 1.00 89.31 206 THR A C 1
ATOM 1518 O O . THR A 1 206 ? -2.917 10.504 -2.870 1.00 89.31 206 THR A O 1
ATOM 1521 N N . SER A 1 207 ? -4.017 9.976 -4.775 1.00 90.69 207 SER A N 1
ATOM 1522 C CA . SER A 1 207 ? -2.932 9.253 -5.423 1.00 90.69 207 SER A CA 1
ATOM 1523 C C . SER A 1 207 ? -2.450 8.081 -4.563 1.00 90.69 207 SER A C 1
ATOM 1525 O O . SER A 1 207 ? -1.243 7.940 -4.368 1.00 90.69 207 SER A O 1
ATOM 1527 N N . CYS A 1 208 ? -3.382 7.300 -4.007 1.00 94.56 208 CYS A N 1
ATOM 1528 C CA . CYS A 1 208 ? -3.065 6.118 -3.210 1.00 94.56 208 CYS A CA 1
ATOM 1529 C C . CYS A 1 208 ? -2.912 4.902 -4.113 1.00 94.56 208 CYS A C 1
ATOM 1531 O O . CYS A 1 208 ? -3.758 4.640 -4.970 1.00 94.56 208 CYS A O 1
ATOM 1533 N N . ASN A 1 209 ? -1.827 4.166 -3.911 1.00 96.94 209 ASN A N 1
ATOM 1534 C CA . ASN A 1 209 ? -1.425 3.122 -4.836 1.00 96.94 209 ASN A CA 1
ATOM 1535 C C . ASN A 1 209 ? -1.127 1.801 -4.132 1.00 96.94 209 ASN A C 1
ATOM 1537 O O . ASN A 1 209 ? -0.695 1.769 -2.981 1.00 96.94 209 ASN A O 1
ATOM 1541 N N . GLY A 1 210 ? -1.280 0.688 -4.844 1.00 97.81 210 GLY A N 1
ATOM 1542 C CA . GLY A 1 210 ? -0.787 -0.612 -4.391 1.00 97.81 210 GLY A CA 1
ATOM 1543 C C . GLY A 1 210 ? 0.741 -0.642 -4.349 1.00 97.81 210 GLY A C 1
ATOM 1544 O O . GLY A 1 210 ? 1.328 -1.127 -3.381 1.00 97.81 210 GLY A O 1
ATOM 1545 N N . PHE A 1 211 ? 1.379 -0.080 -5.375 1.00 98.69 211 PHE A N 1
ATOM 1546 C CA . PHE A 1 211 ? 2.824 0.030 -5.528 1.00 98.69 211 PHE A CA 1
ATOM 1547 C C . PHE A 1 211 ? 3.216 1.314 -6.261 1.00 98.69 211 PHE A C 1
ATOM 1549 O O . PHE A 1 211 ? 2.709 1.585 -7.352 1.00 98.69 211 PHE A O 1
ATOM 1556 N N . THR A 1 212 ? 4.198 2.029 -5.710 1.00 98.44 212 THR A N 1
ATOM 1557 C CA . THR A 1 212 ? 4.744 3.257 -6.291 1.00 98.44 212 THR A CA 1
ATOM 1558 C C . THR A 1 212 ? 6.264 3.293 -6.233 1.00 98.44 212 THR A C 1
ATOM 1560 O O . THR A 1 212 ? 6.884 3.004 -5.204 1.00 98.44 212 THR A O 1
ATOM 1563 N N . THR A 1 213 ? 6.875 3.733 -7.330 1.00 98.50 213 THR A N 1
ATOM 1564 C CA . THR A 1 213 ? 8.305 4.062 -7.401 1.00 98.50 213 THR A CA 1
ATOM 1565 C C . THR A 1 213 ? 8.501 5.502 -7.841 1.00 98.50 213 THR A C 1
ATOM 1567 O O . THR A 1 213 ? 7.878 5.937 -8.815 1.00 98.50 213 THR A O 1
ATOM 1570 N N . HIS A 1 214 ? 9.440 6.188 -7.194 1.00 98.06 214 HIS A N 1
ATOM 1571 C CA . HIS A 1 214 ? 9.792 7.584 -7.445 1.00 98.06 214 HIS A CA 1
ATOM 1572 C C . HIS A 1 214 ? 11.254 7.772 -7.870 1.00 98.06 214 HIS A C 1
ATOM 1574 O O . HIS A 1 214 ? 12.075 6.860 -7.797 1.00 98.06 214 HIS A O 1
ATOM 1580 N N . ASP A 1 215 ? 11.583 8.989 -8.292 1.00 97.50 215 ASP A N 1
ATOM 1581 C CA . ASP A 1 215 ? 12.937 9.446 -8.606 1.00 97.50 215 ASP A CA 1
ATOM 1582 C C . ASP A 1 215 ? 13.610 8.612 -9.713 1.00 97.50 215 ASP A C 1
ATOM 1584 O O . ASP A 1 215 ? 13.133 8.613 -10.852 1.00 97.50 215 ASP A O 1
ATOM 1588 N N . GLY A 1 216 ? 14.727 7.943 -9.411 1.00 97.38 216 GLY A N 1
ATOM 1589 C CA . GLY A 1 216 ? 15.485 7.070 -10.308 1.00 97.38 216 GLY A CA 1
ATOM 1590 C C . GLY A 1 216 ? 15.381 5.580 -9.973 1.00 97.38 216 GLY A C 1
ATOM 1591 O O . GLY A 1 216 ? 16.155 4.799 -10.526 1.00 97.38 216 GLY A O 1
ATOM 1592 N N . VAL A 1 217 ? 14.443 5.177 -9.100 1.00 98.75 217 VAL A N 1
ATOM 1593 C CA . VAL A 1 217 ? 14.294 3.779 -8.656 1.00 98.75 217 VAL A CA 1
ATOM 1594 C C . VAL A 1 217 ? 14.166 2.830 -9.852 1.00 98.75 217 VAL A C 1
ATOM 1596 O O . VAL A 1 217 ? 13.353 3.038 -10.763 1.00 98.75 217 VAL A O 1
ATOM 1599 N N . VAL A 1 218 ? 14.945 1.747 -9.811 1.00 98.81 218 VAL A N 1
ATOM 1600 C CA . VAL A 1 218 ? 14.842 0.620 -10.744 1.00 98.81 218 VAL A CA 1
ATOM 1601 C C . VAL A 1 218 ? 14.170 -0.546 -10.029 1.00 98.81 218 VAL A C 1
ATOM 1603 O O . VAL A 1 218 ? 14.610 -0.942 -8.953 1.00 98.81 218 VAL A O 1
ATOM 1606 N N . ALA A 1 219 ? 13.112 -1.112 -10.602 1.00 98.81 219 ALA A N 1
ATOM 1607 C CA . ALA A 1 219 ? 12.312 -2.135 -9.941 1.00 98.81 219 ALA A CA 1
ATOM 1608 C C . ALA A 1 219 ? 11.972 -3.329 -10.842 1.00 98.81 219 ALA A C 1
ATOM 1610 O O . ALA A 1 219 ? 11.747 -3.195 -12.045 1.00 98.81 219 ALA A O 1
ATOM 1611 N N . ALA A 1 220 ? 11.867 -4.502 -10.224 1.00 98.88 220 ALA A N 1
ATOM 1612 C CA . ALA A 1 220 ? 11.267 -5.696 -10.798 1.00 98.88 220 ALA A CA 1
ATOM 1613 C C . ALA A 1 220 ? 10.149 -6.204 -9.876 1.00 98.88 220 ALA A C 1
ATOM 1615 O O . ALA A 1 220 ? 10.359 -6.407 -8.680 1.00 98.88 220 ALA A O 1
ATOM 1616 N N . VAL A 1 221 ? 8.963 -6.422 -10.437 1.00 98.81 221 VAL A N 1
ATOM 1617 C CA . VAL A 1 221 ? 7.780 -6.940 -9.742 1.00 98.81 221 VAL A CA 1
ATOM 1618 C C . VAL A 1 221 ? 7.346 -8.224 -10.437 1.00 98.81 221 VAL A C 1
ATOM 1620 O O . VAL A 1 221 ? 6.877 -8.197 -11.574 1.00 98.81 221 VAL A O 1
ATOM 1623 N N . LEU A 1 222 ? 7.522 -9.359 -9.769 1.00 98.81 222 LEU A N 1
ATOM 1624 C CA . LEU A 1 222 ? 7.327 -10.692 -10.332 1.00 98.81 222 LEU A CA 1
ATOM 1625 C C . LEU A 1 222 ? 6.145 -11.370 -9.630 1.00 98.81 222 LEU A C 1
ATOM 1627 O O . LEU A 1 222 ? 6.204 -11.624 -8.432 1.00 98.81 222 LEU A O 1
ATOM 1631 N N . GLY A 1 223 ? 5.063 -11.644 -10.360 1.00 98.50 223 GLY A N 1
ATOM 1632 C CA . GLY A 1 223 ? 3.883 -12.345 -9.835 1.00 98.50 223 GLY A CA 1
ATOM 1633 C C . GLY A 1 223 ? 3.081 -11.569 -8.782 1.00 98.50 223 GLY A C 1
ATOM 1634 O O . GLY A 1 223 ? 2.333 -12.175 -8.020 1.00 98.50 223 GLY A O 1
ATOM 1635 N N . GLY A 1 224 ? 3.243 -10.244 -8.699 1.00 98.31 224 GLY A N 1
ATOM 1636 C CA . GLY A 1 224 ? 2.571 -9.434 -7.680 1.00 98.31 224 GLY A CA 1
ATOM 1637 C C . GLY A 1 224 ? 1.057 -9.291 -7.895 1.00 98.31 224 GLY A C 1
ATOM 1638 O O . GLY A 1 224 ? 0.565 -9.427 -9.018 1.00 98.31 224 GLY A O 1
ATOM 1639 N N . THR A 1 225 ? 0.321 -8.981 -6.824 1.00 98.62 225 THR A N 1
ATOM 1640 C CA . THR A 1 225 ? -1.130 -8.711 -6.864 1.00 98.62 225 THR A CA 1
ATOM 1641 C C . THR A 1 225 ? -1.460 -7.374 -6.207 1.00 98.62 225 THR A C 1
ATOM 1643 O O . THR A 1 225 ? -1.186 -7.185 -5.022 1.00 98.62 225 THR A O 1
ATOM 1646 N N . TYR A 1 226 ? -2.086 -6.464 -6.951 1.00 98.56 226 TYR A N 1
ATOM 1647 C CA . TYR A 1 226 ? -2.414 -5.118 -6.468 1.00 98.56 226 TYR A CA 1
ATOM 1648 C C . TYR A 1 226 ? -3.854 -4.748 -6.807 1.00 98.56 226 TYR A C 1
ATOM 1650 O O . TYR A 1 226 ? -4.391 -5.223 -7.810 1.00 98.56 226 TYR A O 1
ATOM 1658 N N . GLY A 1 227 ? -4.505 -3.936 -5.980 1.00 96.69 227 GLY A N 1
ATOM 1659 C CA . GLY A 1 227 ? -5.893 -3.590 -6.249 1.00 96.69 227 GLY A CA 1
ATOM 1660 C C . GLY A 1 227 ? -6.649 -2.885 -5.136 1.00 96.69 227 GLY A C 1
ATOM 1661 O O . GLY A 1 227 ? -6.281 -2.955 -3.966 1.00 96.69 227 GLY A O 1
ATOM 1662 N N . HIS A 1 228 ? -7.796 -2.322 -5.504 1.00 94.69 228 HIS A N 1
ATOM 1663 C CA . HIS A 1 228 ? -8.740 -1.664 -4.601 1.00 94.69 228 HIS A CA 1
ATOM 1664 C C . HIS A 1 228 ? -8.151 -0.474 -3.831 1.00 94.69 228 HIS A C 1
ATOM 1666 O O . HIS A 1 228 ? -8.598 -0.194 -2.720 1.00 94.69 228 HIS A O 1
ATOM 1672 N N . SER A 1 229 ? -7.144 0.202 -4.379 1.00 94.25 229 SER A N 1
ATOM 1673 C CA . SER A 1 229 ? -6.677 1.465 -3.813 1.00 94.25 229 SER A CA 1
ATOM 1674 C C . SER A 1 229 ? -7.653 2.592 -4.174 1.00 94.25 229 SER A C 1
ATOM 1676 O O . SER A 1 229 ? -8.294 2.561 -5.226 1.00 94.25 229 SER A O 1
ATOM 1678 N N . VAL A 1 230 ? -7.793 3.575 -3.289 1.00 90.12 230 VAL A N 1
ATOM 1679 C CA . VAL A 1 230 ? -8.768 4.669 -3.411 1.00 90.12 230 VAL A CA 1
ATOM 1680 C C . VAL A 1 230 ? -8.102 5.917 -3.995 1.00 90.12 230 VAL A C 1
ATOM 1682 O O . VAL A 1 230 ? -6.978 6.258 -3.632 1.00 90.12 230 VAL A O 1
ATOM 1685 N N . ASN A 1 231 ? -8.792 6.637 -4.882 1.00 86.44 231 ASN A N 1
ATOM 1686 C CA . ASN A 1 231 ? -8.347 7.915 -5.451 1.00 86.44 231 ASN A CA 1
ATOM 1687 C C . ASN A 1 231 ? -6.946 7.888 -6.098 1.00 86.44 231 ASN A C 1
ATOM 1689 O O . ASN A 1 231 ? -6.197 8.865 -5.985 1.00 86.44 231 ASN A O 1
ATOM 1693 N N . GLY A 1 232 ? -6.545 6.800 -6.760 1.00 87.19 232 GLY A N 1
ATOM 1694 C CA . GLY A 1 232 ? -5.175 6.646 -7.263 1.00 87.19 232 GLY A CA 1
ATOM 1695 C C . GLY A 1 232 ? -4.986 5.600 -8.360 1.00 87.19 232 GLY A C 1
ATOM 1696 O O . GLY A 1 232 ? -5.814 5.442 -9.253 1.00 87.19 232 GLY A O 1
ATOM 1697 N N . THR A 1 233 ? -3.825 4.949 -8.371 1.00 93.44 233 THR A N 1
ATOM 1698 C CA . THR A 1 233 ? -3.443 3.935 -9.364 1.00 93.44 233 THR A CA 1
ATOM 1699 C C . THR A 1 233 ? -2.881 2.721 -8.650 1.00 93.44 233 THR A C 1
ATOM 1701 O O . THR A 1 233 ? -2.066 2.848 -7.758 1.00 93.44 233 THR A O 1
ATOM 1704 N N . GLU A 1 234 ? -3.197 1.506 -9.070 1.00 97.56 234 GLU A N 1
ATOM 1705 C CA . GLU A 1 234 ? -2.676 0.339 -8.353 1.00 97.56 234 GLU A CA 1
ATOM 1706 C C . GLU A 1 234 ? -1.157 0.148 -8.500 1.00 97.56 234 GLU A C 1
ATOM 1708 O O . GLU A 1 234 ? -0.483 -0.151 -7.517 1.00 97.56 234 GLU A O 1
ATOM 1713 N N . VAL A 1 235 ? -0.599 0.335 -9.699 1.00 98.56 235 VAL A N 1
ATOM 1714 C CA . VAL A 1 235 ? 0.848 0.269 -9.959 1.00 98.56 235 VAL A CA 1
ATOM 1715 C C . VAL A 1 235 ? 1.288 1.532 -10.693 1.00 98.56 235 VAL A C 1
ATOM 1717 O O . VAL A 1 235 ? 0.982 1.703 -11.876 1.00 98.56 235 VAL A O 1
ATOM 1720 N N . HIS A 1 236 ? 2.037 2.407 -10.017 1.00 98.25 236 HIS A N 1
ATOM 1721 C CA . HIS A 1 236 ? 2.447 3.707 -10.552 1.00 98.25 236 HIS A CA 1
ATOM 1722 C C . HIS A 1 236 ? 3.970 3.880 -10.581 1.00 98.25 236 HIS A C 1
ATOM 1724 O O . HIS A 1 236 ? 4.661 3.818 -9.567 1.00 98.25 236 HIS A O 1
ATOM 1730 N N . CYS A 1 237 ? 4.506 4.149 -11.769 1.00 98.00 237 CYS A N 1
ATOM 1731 C CA . CYS A 1 237 ? 5.901 4.538 -11.961 1.00 98.00 237 CYS A CA 1
ATOM 1732 C C . CYS A 1 237 ? 5.968 5.991 -12.424 1.00 98.00 237 CYS A C 1
ATOM 1734 O O . CYS A 1 237 ? 5.357 6.342 -13.434 1.00 98.00 237 CYS A O 1
ATOM 1736 N N . ILE A 1 238 ? 6.693 6.841 -11.698 1.00 97.56 238 ILE A N 1
ATOM 1737 C CA . ILE A 1 238 ? 6.753 8.285 -11.958 1.00 97.56 238 ILE A CA 1
ATOM 1738 C C . ILE A 1 238 ? 8.203 8.790 -12.005 1.00 97.56 238 ILE A C 1
ATOM 1740 O O . ILE A 1 238 ? 9.136 8.065 -11.662 1.00 97.56 238 ILE A O 1
ATOM 1744 N N . GLN A 1 239 ? 8.404 10.029 -12.462 1.00 97.62 239 GLN A N 1
ATOM 1745 C CA . GLN A 1 239 ? 9.711 10.680 -12.620 1.00 97.62 239 GLN A CA 1
ATOM 1746 C C . GLN A 1 239 ? 10.611 9.965 -13.635 1.00 97.62 239 GLN A C 1
ATOM 1748 O O . GLN A 1 239 ? 10.284 9.999 -14.812 1.00 97.62 239 GLN A O 1
ATOM 1753 N N . SER A 1 240 ? 11.742 9.383 -13.236 1.00 97.69 240 SER A N 1
ATOM 1754 C CA . SER A 1 240 ? 12.709 8.722 -14.133 1.00 97.69 240 SER A CA 1
ATOM 1755 C C . SER A 1 240 ? 12.861 7.224 -13.845 1.00 97.69 240 SER A C 1
ATOM 1757 O O . SER A 1 240 ? 13.876 6.612 -14.180 1.00 97.69 240 SER A O 1
ATOM 1759 N N . THR A 1 241 ? 11.847 6.638 -13.208 1.00 98.56 241 THR A N 1
ATOM 1760 C CA . THR A 1 241 ? 11.854 5.242 -12.762 1.00 98.56 241 THR A CA 1
ATOM 1761 C C . THR A 1 241 ? 11.835 4.243 -13.910 1.00 98.56 241 THR A C 1
ATOM 1763 O O . THR A 1 241 ? 11.371 4.534 -15.015 1.00 98.56 241 THR A O 1
ATOM 1766 N N . LYS A 1 242 ? 12.342 3.037 -13.643 1.00 98.75 242 LYS A N 1
ATOM 1767 C CA . LYS A 1 242 ? 12.359 1.917 -14.593 1.00 98.75 242 LYS A CA 1
ATOM 1768 C C . LYS A 1 242 ? 11.827 0.671 -13.910 1.00 98.75 242 LYS A C 1
ATOM 1770 O O . LYS A 1 242 ? 12.520 0.105 -13.071 1.00 98.75 242 LYS A O 1
ATOM 1775 N N . THR A 1 243 ? 10.640 0.223 -14.296 1.00 98.81 243 THR A N 1
ATOM 1776 C CA . THR A 1 243 ? 9.964 -0.879 -13.602 1.00 98.81 243 THR A CA 1
ATOM 1777 C C . THR A 1 243 ? 9.533 -1.968 -14.564 1.00 98.81 243 THR A C 1
ATOM 1779 O O . THR A 1 243 ? 8.754 -1.725 -15.483 1.00 98.81 243 THR A O 1
ATOM 1782 N N . TRP A 1 244 ? 9.998 -3.191 -14.335 1.00 98.88 244 TRP A N 1
ATOM 1783 C CA . TRP A 1 244 ? 9.526 -4.371 -15.049 1.00 98.88 244 TRP A CA 1
ATOM 1784 C C . TRP A 1 244 ? 8.540 -5.162 -14.195 1.00 98.88 244 TRP A C 1
ATOM 1786 O O . TRP A 1 244 ? 8.872 -5.628 -13.110 1.00 98.88 244 TRP A O 1
ATOM 1796 N N . CYS A 1 245 ? 7.330 -5.336 -14.706 1.00 98.88 245 CYS A N 1
ATOM 1797 C CA . CYS A 1 245 ? 6.280 -6.154 -14.124 1.00 98.88 245 CYS A CA 1
ATOM 1798 C C . CYS A 1 245 ? 6.121 -7.427 -14.960 1.00 98.88 245 CYS A C 1
ATOM 1800 O O . CYS A 1 245 ? 5.722 -7.353 -16.124 1.00 98.88 245 CYS A O 1
ATOM 1802 N N . LEU A 1 246 ? 6.379 -8.591 -14.363 1.00 98.81 246 LEU A N 1
ATOM 1803 C CA . LEU A 1 246 ? 6.213 -9.898 -14.997 1.00 98.81 246 LEU A CA 1
ATOM 1804 C C . LEU A 1 246 ? 5.126 -10.697 -14.280 1.00 98.81 246 LEU A C 1
ATOM 1806 O O . LEU A 1 246 ? 5.255 -11.002 -13.098 1.00 98.81 246 LEU A O 1
ATOM 1810 N N . GLY A 1 247 ? 4.064 -11.081 -14.989 1.00 98.69 247 GLY A N 1
ATOM 1811 C CA . GLY A 1 247 ? 2.992 -11.911 -14.421 1.00 98.69 247 GLY A CA 1
ATOM 1812 C C . GLY A 1 247 ? 2.130 -11.215 -13.357 1.00 98.69 247 GLY A C 1
ATOM 1813 O O . GLY A 1 247 ? 1.285 -11.859 -12.743 1.00 98.69 247 GLY A O 1
ATOM 1814 N N . THR A 1 248 ? 2.328 -9.914 -13.138 1.00 98.75 248 THR A N 1
ATOM 1815 C CA . THR A 1 248 ? 1.582 -9.100 -12.171 1.00 98.75 248 THR A CA 1
ATOM 1816 C C . THR A 1 248 ? 0.104 -8.995 -12.547 1.00 98.75 248 THR A C 1
ATOM 1818 O O . THR A 1 248 ? -0.228 -8.753 -13.712 1.00 98.75 248 THR A O 1
ATOM 1821 N N . SER A 1 249 ? -0.780 -9.142 -11.561 1.00 98.69 249 SER A N 1
ATOM 1822 C CA . SER A 1 249 ? -2.232 -9.002 -11.714 1.00 98.69 249 SER A CA 1
ATOM 1823 C C . SER A 1 249 ? -2.745 -7.793 -10.941 1.00 98.69 249 SER A C 1
ATOM 1825 O O . SER A 1 249 ? -2.387 -7.596 -9.781 1.00 98.69 249 SER A O 1
ATOM 1827 N N . VAL A 1 250 ? -3.579 -6.985 -11.591 1.00 98.56 250 VAL A N 1
ATOM 1828 C CA . VAL A 1 250 ? -4.055 -5.718 -11.039 1.00 98.56 250 VAL A CA 1
ATOM 1829 C C . VAL A 1 250 ? -5.564 -5.569 -11.194 1.00 98.56 250 VAL A C 1
ATOM 1831 O O . VAL A 1 250 ? -6.086 -5.756 -12.293 1.00 98.56 250 VAL A O 1
ATOM 1834 N N . VAL A 1 251 ? -6.238 -5.197 -10.103 1.00 97.56 251 VAL A N 1
ATOM 1835 C CA . VAL A 1 251 ? -7.685 -4.938 -10.043 1.00 97.56 251 VAL A CA 1
ATOM 1836 C C . VAL A 1 251 ? -7.941 -3.521 -9.523 1.00 97.56 251 VAL A C 1
ATOM 1838 O O . VAL A 1 251 ? -7.938 -3.289 -8.320 1.00 97.56 251 VAL A O 1
ATOM 1841 N N . ALA A 1 252 ? -8.192 -2.573 -10.423 1.00 96.31 252 ALA A N 1
ATOM 1842 C CA . ALA A 1 252 ? -8.547 -1.201 -10.061 1.00 96.31 252 ALA A CA 1
ATOM 1843 C C . ALA A 1 252 ? -10.074 -1.068 -9.958 1.00 96.31 252 ALA A C 1
ATOM 1845 O O . ALA A 1 252 ? -10.794 -1.412 -10.907 1.00 96.31 252 ALA A O 1
ATOM 1846 N N . ARG A 1 253 ? -10.556 -0.632 -8.788 1.00 92.69 253 ARG A N 1
ATOM 1847 C CA . ARG A 1 253 ? -11.984 -0.552 -8.410 1.00 92.69 253 ARG A CA 1
ATOM 1848 C C . ARG A 1 253 ? -12.309 0.706 -7.613 1.00 92.69 253 ARG A C 1
ATOM 1850 O O . ARG A 1 253 ? -13.139 0.668 -6.710 1.00 92.69 253 ARG A O 1
ATOM 1857 N N . ASP A 1 254 ? -11.617 1.791 -7.921 1.00 82.94 254 ASP A N 1
ATOM 1858 C CA . ASP A 1 254 ? -11.825 3.071 -7.262 1.00 82.94 254 ASP A CA 1
ATOM 1859 C C . ASP A 1 254 ? -13.266 3.549 -7.497 1.00 82.94 254 ASP A C 1
ATOM 1861 O O . ASP A 1 254 ? -13.693 3.765 -8.638 1.00 82.94 254 ASP A O 1
ATOM 1865 N N . VAL A 1 255 ? -14.028 3.642 -6.408 1.00 71.25 255 VAL A N 1
ATOM 1866 C CA . VAL A 1 255 ? -15.451 4.004 -6.422 1.00 71.25 255 VAL A CA 1
ATOM 1867 C C . VAL A 1 255 ? -15.656 5.515 -6.493 1.00 71.25 255 VAL A C 1
ATOM 1869 O O . VAL A 1 255 ? -16.673 5.955 -7.029 1.00 71.25 255 VAL A O 1
ATOM 1872 N N . ASP A 1 256 ? -14.671 6.288 -6.031 1.00 68.25 256 ASP A N 1
ATOM 1873 C CA . ASP A 1 256 ? -14.760 7.740 -5.855 1.00 68.25 256 ASP A CA 1
ATOM 1874 C C . ASP A 1 256 ? -13.959 8.521 -6.913 1.00 68.25 256 ASP A C 1
ATOM 1876 O O . ASP A 1 256 ? -13.999 9.754 -6.951 1.00 68.25 256 ASP A O 1
ATOM 1880 N N . GLY A 1 257 ? -13.262 7.817 -7.812 1.00 72.62 257 GLY A N 1
ATOM 1881 C CA . GLY A 1 257 ? -12.314 8.431 -8.734 1.00 72.62 257 GLY A CA 1
ATOM 1882 C C . GLY A 1 257 ? -12.057 7.672 -10.037 1.00 72.62 257 GLY A C 1
ATOM 1883 O O . GLY A 1 257 ? -12.917 6.992 -10.605 1.00 72.62 257 GLY A O 1
ATOM 1884 N N . THR A 1 258 ? -10.855 7.886 -10.578 1.00 79.94 258 THR A N 1
ATOM 1885 C CA . THR A 1 258 ? -10.392 7.245 -11.817 1.00 79.94 258 THR A CA 1
ATOM 1886 C C . THR A 1 258 ? -9.725 5.930 -11.451 1.00 79.94 258 THR A C 1
ATOM 1888 O O . THR A 1 258 ? -8.712 5.919 -10.763 1.00 79.94 258 THR A O 1
ATOM 1891 N N . SER A 1 259 ? -10.250 4.819 -11.957 1.00 91.25 259 SER A N 1
ATOM 1892 C CA . SER A 1 259 ? -9.669 3.498 -11.712 1.00 91.25 259 SER A CA 1
ATOM 1893 C C . SER A 1 259 ? -8.539 3.219 -12.700 1.00 91.25 259 SER A C 1
ATOM 1895 O O . SER A 1 259 ? -8.808 2.903 -13.859 1.00 91.25 259 SER A O 1
ATOM 1897 N N . VAL A 1 260 ? -7.278 3.306 -12.270 1.00 95.88 260 VAL A N 1
ATOM 1898 C CA . VAL A 1 260 ? -6.121 3.022 -13.138 1.00 95.88 260 VAL A CA 1
ATOM 1899 C C . VAL A 1 260 ? -5.327 1.831 -12.615 1.00 95.88 260 VAL A C 1
ATOM 1901 O O . VAL A 1 260 ? -4.853 1.837 -11.482 1.00 95.88 260 VAL A O 1
ATOM 1904 N N . ALA A 1 261 ? -5.163 0.801 -13.446 1.00 98.06 261 ALA A N 1
ATOM 1905 C CA . ALA A 1 261 ? -4.395 -0.386 -13.078 1.00 98.06 261 ALA A CA 1
ATOM 1906 C C . ALA A 1 261 ? -2.882 -0.121 -13.148 1.00 98.06 261 ALA A C 1
ATOM 1908 O O . ALA A 1 261 ? -2.194 -0.170 -12.130 1.00 98.06 261 ALA A O 1
ATOM 1909 N N . PHE A 1 262 ? -2.363 0.194 -14.334 1.00 98.62 262 PHE A N 1
ATOM 1910 C CA . PHE A 1 262 ? -0.952 0.523 -14.533 1.00 98.62 262 PHE A CA 1
ATOM 1911 C C . PHE A 1 262 ? -0.807 1.959 -15.025 1.00 98.62 262 PHE A C 1
ATOM 1913 O O . PHE A 1 262 ? -1.387 2.320 -16.049 1.00 98.62 262 PHE A O 1
ATOM 1920 N N . LYS A 1 263 ? 0.006 2.766 -14.344 1.00 98.31 263 LYS A N 1
ATOM 1921 C CA . LYS A 1 263 ? 0.322 4.132 -14.767 1.00 98.31 263 LYS A CA 1
ATOM 1922 C C . LYS A 1 263 ? 1.817 4.348 -14.871 1.00 98.31 263 LYS A C 1
ATOM 1924 O O . LYS A 1 263 ? 2.570 4.038 -13.949 1.00 98.31 263 LYS A O 1
ATOM 1929 N N . CYS A 1 264 ? 2.242 4.959 -15.966 1.00 98.62 264 CYS A N 1
ATOM 1930 C CA . CYS A 1 264 ? 3.601 5.451 -16.128 1.00 98.62 264 CYS A CA 1
ATOM 1931 C C . CYS A 1 264 ? 3.570 6.955 -16.396 1.00 98.62 264 CYS A C 1
ATOM 1933 O O . CYS A 1 264 ? 2.815 7.429 -17.245 1.00 98.62 264 CYS A O 1
ATOM 1935 N N . SER A 1 265 ? 4.334 7.726 -15.628 1.00 98.31 265 SER A N 1
ATOM 1936 C CA . SER A 1 265 ? 4.308 9.186 -15.650 1.00 98.31 265 SER A CA 1
ATOM 1937 C C . SER A 1 265 ? 5.696 9.802 -15.842 1.00 98.31 265 SER A C 1
ATOM 1939 O O . SER A 1 265 ? 6.705 9.222 -15.442 1.00 98.31 265 SER A O 1
ATOM 1941 N N . ASN A 1 266 ? 5.738 11.012 -16.407 1.00 98.00 266 ASN A N 1
ATOM 1942 C CA . ASN A 1 266 ? 6.962 11.779 -16.683 1.00 98.00 266 ASN A CA 1
ATOM 1943 C C . ASN A 1 266 ? 7.936 11.032 -17.609 1.00 98.00 266 ASN A C 1
ATOM 1945 O O . ASN A 1 266 ? 7.533 10.608 -18.674 1.00 98.00 266 ASN A O 1
ATOM 1949 N N . ALA A 1 267 ? 9.211 10.900 -17.247 1.00 97.75 267 ALA A N 1
ATOM 1950 C CA . ALA A 1 267 ? 10.221 10.185 -18.028 1.00 97.75 267 ALA A CA 1
ATOM 1951 C C . ALA A 1 267 ? 10.337 8.701 -17.620 1.00 97.75 267 ALA A C 1
ATOM 1953 O O . ALA A 1 267 ? 11.333 8.048 -17.937 1.00 97.75 267 ALA A O 1
ATOM 1954 N N . GLY A 1 268 ? 9.355 8.177 -16.877 1.00 98.44 268 GLY A N 1
ATOM 1955 C CA . GLY A 1 268 ? 9.352 6.802 -16.407 1.00 98.44 268 GLY A CA 1
ATOM 1956 C C . GLY A 1 268 ? 9.241 5.808 -17.561 1.00 98.44 268 GLY A C 1
ATOM 1957 O O . GLY A 1 268 ? 8.707 6.114 -18.631 1.00 98.44 268 GLY A O 1
ATOM 1958 N N . THR A 1 269 ? 9.738 4.596 -17.339 1.00 98.75 269 THR A N 1
ATOM 1959 C CA . THR A 1 269 ? 9.546 3.464 -18.249 1.00 98.75 269 THR A CA 1
ATOM 1960 C C . THR A 1 269 ? 9.016 2.256 -17.492 1.00 98.75 269 THR A C 1
ATOM 1962 O O . THR A 1 269 ? 9.561 1.865 -16.458 1.00 98.75 269 THR A O 1
ATOM 1965 N N . MET A 1 270 ? 7.961 1.647 -18.023 1.00 98.81 270 MET A N 1
ATOM 1966 C CA . MET A 1 270 ? 7.326 0.464 -17.463 1.00 98.81 270 MET A CA 1
ATOM 1967 C C . MET A 1 270 ? 7.284 -0.655 -18.504 1.00 98.81 270 MET A C 1
ATOM 1969 O O . MET A 1 270 ? 6.778 -0.454 -19.603 1.00 98.81 270 MET A O 1
ATOM 1973 N N . TRP A 1 271 ? 7.763 -1.845 -18.153 1.00 98.88 271 TRP A N 1
ATOM 1974 C CA . TRP A 1 271 ? 7.622 -3.048 -18.973 1.00 98.88 271 TRP A CA 1
ATOM 1975 C C . TRP A 1 271 ? 6.555 -3.949 -18.363 1.00 98.88 271 TRP A C 1
ATOM 1977 O O . TRP A 1 271 ? 6.687 -4.391 -17.227 1.00 98.88 271 TRP A O 1
ATOM 1987 N N . LEU A 1 272 ? 5.512 -4.244 -19.124 1.00 98.88 272 LEU A N 1
ATOM 1988 C CA . LEU A 1 272 ? 4.397 -5.100 -18.749 1.00 98.88 272 LEU A CA 1
ATOM 1989 C C . LEU A 1 272 ? 4.488 -6.412 -19.525 1.00 98.88 272 LEU A C 1
ATOM 1991 O O . LEU A 1 272 ? 4.050 -6.504 -20.671 1.00 98.88 272 LEU A O 1
ATOM 1995 N N . GLU A 1 273 ? 5.060 -7.442 -18.907 1.00 98.81 273 GLU A N 1
ATOM 1996 C CA . GLU A 1 273 ? 5.178 -8.766 -19.510 1.00 98.81 273 GLU A CA 1
ATOM 1997 C C . GLU A 1 273 ? 4.212 -9.760 -18.859 1.00 98.81 273 GLU A C 1
ATOM 1999 O O . GLU A 1 273 ? 4.244 -9.991 -17.651 1.00 98.81 273 GLU A O 1
ATOM 2004 N N . LYS A 1 274 ? 3.343 -10.384 -19.662 1.00 98.75 274 LYS A N 1
ATOM 2005 C CA . LYS A 1 274 ? 2.363 -11.392 -19.209 1.00 98.75 274 LYS A CA 1
ATOM 2006 C C . LYS A 1 274 ? 1.493 -10.920 -18.032 1.00 98.75 274 LYS A C 1
ATOM 2008 O O . LYS A 1 274 ? 1.023 -11.740 -17.244 1.00 98.75 274 LYS A O 1
ATOM 2013 N N . THR A 1 275 ? 1.288 -9.612 -17.899 1.00 98.88 275 THR A N 1
ATOM 2014 C CA . THR A 1 275 ? 0.490 -9.013 -16.825 1.00 98.88 275 THR A CA 1
ATOM 2015 C C . THR A 1 275 ? -1.002 -9.045 -17.149 1.00 98.88 275 THR A C 1
ATOM 2017 O O . THR A 1 275 ? -1.405 -9.245 -18.300 1.00 98.88 275 THR A O 1
ATOM 2020 N N . ARG A 1 276 ? -1.838 -8.849 -16.127 1.00 98.75 276 ARG A N 1
ATOM 2021 C CA . ARG A 1 276 ? -3.297 -8.749 -16.252 1.00 98.75 276 ARG A CA 1
ATOM 2022 C C . ARG A 1 276 ? -3.786 -7.464 -15.601 1.00 98.75 276 ARG A C 1
ATOM 2024 O O . ARG A 1 276 ? -3.423 -7.197 -14.459 1.00 98.75 276 ARG A O 1
ATOM 2031 N N . ALA A 1 277 ? -4.613 -6.707 -16.309 1.00 98.56 277 ALA A N 1
ATOM 2032 C CA . ALA A 1 277 ? -5.264 -5.511 -15.789 1.00 98.56 277 ALA A CA 1
ATOM 2033 C C . ALA A 1 277 ? -6.779 -5.649 -15.877 1.00 98.56 277 ALA A C 1
ATOM 2035 O O . ALA A 1 277 ? -7.324 -5.985 -16.927 1.00 98.56 277 ALA A O 1
ATOM 2036 N N . ASP A 1 278 ? -7.451 -5.348 -14.781 1.00 97.75 278 ASP A N 1
ATOM 2037 C CA . ASP A 1 278 ? -8.893 -5.232 -14.705 1.00 97.75 278 ASP A CA 1
ATOM 2038 C C . ASP A 1 278 ? -9.221 -3.901 -14.028 1.00 97.75 278 ASP A C 1
ATOM 2040 O O . ASP A 1 278 ? -9.113 -3.775 -12.811 1.00 97.75 278 ASP A O 1
ATOM 2044 N N . ALA A 1 279 ? -9.576 -2.890 -14.817 1.00 96.81 279 ALA A N 1
ATOM 2045 C CA . ALA A 1 279 ? -9.937 -1.573 -14.314 1.00 96.81 279 ALA A CA 1
ATOM 2046 C C . ALA A 1 279 ? -11.404 -1.266 -14.620 1.00 96.81 279 ALA A C 1
ATOM 2048 O O . ALA A 1 279 ? -11.822 -1.265 -15.779 1.00 96.81 279 ALA A O 1
ATOM 2049 N N . ALA A 1 280 ? -12.176 -0.973 -13.575 1.00 93.44 280 ALA A N 1
ATOM 2050 C CA . ALA A 1 280 ? -13.582 -0.598 -13.671 1.00 93.44 280 ALA A CA 1
ATOM 2051 C C . ALA A 1 280 ? -13.970 0.291 -12.482 1.00 93.44 280 ALA A C 1
ATOM 2053 O O . ALA A 1 280 ? -13.494 0.066 -11.378 1.00 93.44 280 ALA A O 1
ATOM 2054 N N . GLY A 1 281 ? -14.863 1.255 -12.689 1.00 85.19 281 GLY A N 1
ATOM 2055 C CA . GLY A 1 281 ? -15.330 2.172 -11.648 1.00 85.19 281 GLY A CA 1
ATOM 2056 C C . GLY A 1 281 ? -16.433 3.086 -12.178 1.00 85.19 281 GLY A C 1
ATOM 2057 O O . GLY A 1 281 ? -16.814 2.978 -13.345 1.00 85.19 281 GLY A O 1
ATOM 2058 N N . ALA A 1 282 ? -16.960 3.969 -11.328 1.00 77.88 282 ALA A N 1
ATOM 2059 C CA . ALA A 1 282 ? -18.000 4.925 -11.725 1.00 77.88 282 ALA A CA 1
ATOM 2060 C C . ALA A 1 282 ? -17.473 6.003 -12.693 1.00 77.88 282 ALA A C 1
ATOM 2062 O O . ALA A 1 282 ? -18.229 6.530 -13.509 1.00 77.88 282 ALA A O 1
ATOM 2063 N N . GLY A 1 283 ? -16.178 6.321 -12.602 1.00 80.50 283 GLY A N 1
ATOM 2064 C CA . GLY A 1 283 ? -15.477 7.228 -13.505 1.00 80.50 283 GLY A CA 1
ATOM 2065 C C . GLY A 1 283 ? -14.797 6.522 -14.678 1.00 80.50 283 GLY A C 1
ATOM 2066 O O . GLY A 1 283 ? -15.071 5.369 -15.014 1.00 80.50 283 GLY A O 1
ATOM 2067 N N . THR A 1 284 ? -13.861 7.228 -15.313 1.00 87.94 284 THR A N 1
ATOM 2068 C CA . THR A 1 284 ? -13.034 6.630 -16.360 1.00 87.94 284 THR A CA 1
ATOM 2069 C C . THR A 1 284 ? -12.122 5.561 -15.765 1.00 87.94 284 THR A C 1
ATOM 2071 O O . THR A 1 284 ? -11.522 5.758 -14.708 1.00 87.94 284 THR A O 1
ATOM 2074 N N . ALA A 1 285 ? -12.001 4.433 -16.461 1.00 94.75 285 ALA A N 1
ATOM 2075 C CA . ALA A 1 285 ? -11.160 3.328 -16.037 1.00 94.75 285 ALA A CA 1
ATOM 2076 C C . ALA A 1 285 ? -10.124 2.984 -17.109 1.00 94.75 285 ALA A C 1
ATOM 2078 O O . ALA A 1 285 ? -10.466 2.794 -18.281 1.00 94.75 285 ALA A O 1
ATOM 2079 N N . TYR A 1 286 ? -8.863 2.869 -16.700 1.00 97.00 286 TYR A N 1
ATOM 2080 C CA . TYR A 1 286 ? -7.746 2.564 -17.582 1.00 97.00 286 TYR A CA 1
ATOM 2081 C C . TYR A 1 286 ? -6.990 1.330 -17.100 1.00 97.00 286 TYR A C 1
ATOM 2083 O O . TYR A 1 286 ? -6.486 1.271 -15.981 1.00 97.00 286 TYR A O 1
ATOM 2091 N N . ALA A 1 287 ? -6.862 0.349 -17.987 1.00 98.00 287 ALA A N 1
ATOM 2092 C CA . ALA A 1 287 ? -5.926 -0.748 -17.811 1.00 98.00 287 ALA A CA 1
ATOM 2093 C C . ALA A 1 287 ? -4.478 -0.234 -17.843 1.00 98.00 287 ALA A C 1
ATOM 2095 O O . ALA A 1 287 ? -3.643 -0.680 -17.058 1.00 98.00 287 ALA A O 1
ATOM 2096 N N . ILE A 1 288 ? -4.198 0.728 -18.730 1.00 98.56 288 ILE A N 1
ATOM 2097 C CA . ILE A 1 288 ? -2.894 1.381 -18.865 1.00 98.56 288 ILE A CA 1
ATOM 2098 C C . ILE A 1 288 ? -3.096 2.885 -19.075 1.00 98.56 288 ILE A C 1
ATOM 2100 O O . ILE A 1 288 ? -3.827 3.295 -19.976 1.00 98.56 288 ILE A O 1
ATOM 2104 N N . GLU A 1 289 ? -2.393 3.707 -18.302 1.00 98.19 289 GLU A N 1
ATOM 2105 C CA . GLU A 1 289 ? -2.259 5.147 -18.531 1.00 98.19 289 GLU A CA 1
ATOM 2106 C C . GLU A 1 289 ? -0.777 5.533 -18.687 1.00 98.19 289 GLU A C 1
ATOM 2108 O O . GLU A 1 289 ? 0.030 5.368 -17.772 1.00 98.19 289 GLU A O 1
ATOM 2113 N N . ALA A 1 290 ? -0.412 6.097 -19.838 1.00 98.50 290 ALA A N 1
ATOM 2114 C CA . ALA A 1 290 ? 0.912 6.658 -20.101 1.00 98.50 290 ALA A CA 1
ATOM 2115 C C . ALA A 1 290 ? 0.831 8.192 -20.177 1.00 98.50 290 ALA A C 1
ATOM 2117 O O . ALA A 1 290 ? 0.418 8.760 -21.188 1.00 98.50 290 ALA A O 1
ATOM 2118 N N . ASN A 1 291 ? 1.228 8.875 -19.105 1.00 97.81 291 ASN A N 1
ATOM 2119 C CA . ASN A 1 291 ? 1.226 10.336 -19.001 1.00 97.81 291 ASN A CA 1
ATOM 2120 C C . ASN A 1 291 ? 2.660 10.874 -19.111 1.00 97.81 291 ASN A C 1
ATOM 2122 O O . ASN A 1 291 ? 3.383 10.928 -18.120 1.00 97.81 291 ASN A O 1
ATOM 2126 N N . ALA A 1 292 ? 3.091 11.224 -20.321 1.00 98.38 292 ALA A N 1
ATOM 2127 C CA . ALA A 1 292 ? 4.485 11.473 -20.7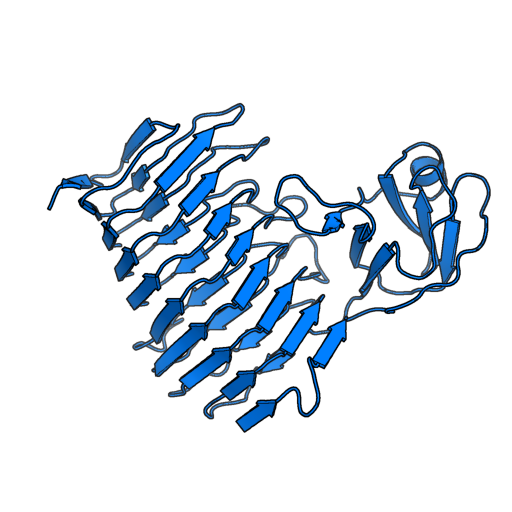18 1.00 98.38 292 ALA A CA 1
ATOM 2128 C C . ALA A 1 292 ? 5.428 10.251 -20.634 1.00 98.38 292 ALA A C 1
ATOM 2130 O O . ALA A 1 292 ? 6.431 10.225 -21.342 1.00 98.38 292 ALA A O 1
ATOM 2131 N N . GLY A 1 293 ? 5.099 9.233 -19.827 1.00 98.38 293 GLY A N 1
ATOM 2132 C CA . GLY A 1 293 ? 5.905 8.020 -19.662 1.00 98.38 293 GLY A CA 1
ATOM 2133 C C . GLY A 1 293 ? 5.794 7.030 -20.823 1.00 98.38 293 GLY A C 1
ATOM 2134 O O . GLY A 1 293 ? 4.912 7.135 -21.680 1.00 98.38 293 GLY A O 1
ATOM 2135 N N . LEU A 1 294 ? 6.676 6.030 -20.817 1.00 98.75 294 LEU A N 1
ATOM 2136 C CA . LEU A 1 294 ? 6.692 4.936 -21.788 1.00 98.75 294 LEU A CA 1
ATOM 2137 C C . LEU A 1 294 ? 6.239 3.626 -21.137 1.00 98.75 294 LEU A C 1
ATOM 2139 O O . LEU A 1 294 ? 6.848 3.159 -20.175 1.00 98.75 294 LEU A O 1
ATOM 2143 N N . VAL A 1 295 ? 5.216 2.993 -21.705 1.00 98.81 295 VAL A N 1
ATOM 2144 C CA . VAL A 1 295 ? 4.787 1.640 -21.339 1.00 98.81 295 VAL A CA 1
ATOM 2145 C C . VAL A 1 295 ? 5.075 0.692 -22.497 1.00 98.81 295 VAL A C 1
ATOM 2147 O O . VAL A 1 295 ? 4.669 0.924 -23.631 1.00 98.81 295 VAL A O 1
ATOM 2150 N N . LEU A 1 296 ? 5.780 -0.391 -22.206 1.00 98.81 296 LEU A N 1
ATOM 2151 C CA . LEU A 1 296 ? 6.158 -1.428 -23.153 1.00 98.81 296 LEU A CA 1
ATOM 2152 C C . LEU A 1 296 ? 5.422 -2.709 -22.779 1.00 98.81 296 LEU A C 1
ATOM 2154 O O . LEU A 1 296 ? 5.555 -3.163 -21.644 1.00 98.81 296 LEU A O 1
ATOM 2158 N N . THR A 1 297 ? 4.657 -3.309 -23.689 1.00 98.75 297 THR A N 1
ATOM 2159 C CA . THR A 1 297 ? 3.860 -4.505 -23.387 1.00 98.75 297 THR A CA 1
ATOM 2160 C C . THR A 1 297 ? 4.299 -5.731 -24.177 1.00 98.75 297 THR A C 1
ATOM 2162 O O . THR A 1 297 ? 4.674 -5.648 -25.343 1.00 98.75 297 THR A O 1
ATOM 2165 N N . ARG A 1 298 ? 4.258 -6.895 -23.521 1.00 98.69 298 ARG A N 1
ATOM 2166 C CA . ARG A 1 298 ? 4.470 -8.203 -24.145 1.00 98.69 298 ARG A CA 1
ATOM 2167 C C . ARG A 1 298 ? 3.551 -9.232 -23.507 1.00 98.69 298 ARG A C 1
ATOM 2169 O O . ARG A 1 298 ? 3.747 -9.644 -22.366 1.00 98.69 298 ARG A O 1
ATOM 2176 N N . GLY A 1 299 ? 2.528 -9.665 -24.237 1.00 98.31 299 GLY A N 1
ATOM 2177 C CA . GLY A 1 299 ? 1.543 -10.619 -23.715 1.00 98.31 299 GLY A CA 1
ATOM 2178 C C . GLY A 1 299 ? 0.704 -10.080 -22.547 1.00 98.31 299 GLY A C 1
ATOM 2179 O O . GLY A 1 299 ? 0.173 -10.880 -21.774 1.00 98.31 299 GLY A O 1
ATOM 2180 N N . HIS A 1 300 ? 0.602 -8.753 -22.402 1.00 98.62 300 HIS A N 1
ATOM 2181 C CA . HIS A 1 300 ? -0.327 -8.103 -21.479 1.00 98.62 300 HIS A CA 1
ATOM 2182 C C . HIS A 1 300 ? -1.777 -8.462 -21.829 1.00 98.62 300 HIS A C 1
ATOM 2184 O O . HIS A 1 300 ? -2.123 -8.632 -22.999 1.00 98.62 300 HIS A O 1
ATOM 2190 N N . ARG A 1 301 ? -2.634 -8.587 -20.813 1.00 98.50 301 ARG A N 1
ATOM 2191 C CA . ARG A 1 301 ? -4.064 -8.853 -20.984 1.00 98.50 301 ARG A CA 1
ATOM 2192 C C . ARG A 1 301 ? -4.897 -7.810 -20.254 1.00 98.50 301 ARG A C 1
ATOM 2194 O O . ARG A 1 301 ? -4.912 -7.779 -19.024 1.00 98.50 301 ARG A O 1
ATOM 2201 N N . THR A 1 302 ? -5.662 -7.051 -21.022 1.00 98.19 302 THR A N 1
ATOM 2202 C CA . THR A 1 302 ? -6.722 -6.184 -20.510 1.00 98.19 302 THR A CA 1
ATOM 2203 C C . THR A 1 302 ? -8.012 -6.985 -20.373 1.00 98.19 302 THR A C 1
ATOM 2205 O O . THR A 1 302 ? -8.566 -7.442 -21.370 1.00 98.19 302 THR A O 1
ATOM 2208 N N . LEU A 1 303 ? -8.479 -7.175 -19.142 1.00 98.06 303 LEU A N 1
ATOM 2209 C CA . LEU A 1 303 ? -9.792 -7.750 -18.840 1.00 98.06 303 LEU A CA 1
ATOM 2210 C C . LEU A 1 303 ? -10.880 -6.669 -18.873 1.00 98.06 303 LEU A C 1
ATOM 2212 O O . LEU A 1 303 ? -11.956 -6.905 -19.416 1.00 98.06 303 LEU A O 1
ATOM 2216 N N . ALA A 1 304 ? -10.577 -5.484 -18.336 1.00 96.88 304 ALA A N 1
ATOM 2217 C CA . ALA A 1 304 ? -11.425 -4.295 -18.388 1.00 96.88 304 ALA A CA 1
ATOM 2218 C C . ALA A 1 304 ? -10.579 -3.014 -18.311 1.00 96.88 304 ALA A C 1
ATOM 2220 O O . ALA A 1 304 ? -9.442 -3.043 -17.830 1.00 96.88 304 ALA A O 1
ATOM 2221 N N . GLY A 1 305 ? -11.161 -1.898 -18.755 1.00 96.69 305 GLY A N 1
ATOM 2222 C CA . GLY A 1 305 ? -10.525 -0.581 -18.793 1.00 96.69 305 GLY A CA 1
ATOM 2223 C C . GLY A 1 305 ? -9.871 -0.261 -20.139 1.00 96.69 305 GLY A C 1
ATOM 2224 O O . GLY A 1 305 ? -9.505 -1.149 -20.907 1.00 96.69 305 GLY A O 1
ATOM 2225 N N . GLY A 1 306 ? -9.744 1.030 -20.441 1.00 96.94 306 GLY A N 1
ATOM 2226 C CA . GLY A 1 306 ? -9.124 1.521 -21.672 1.00 96.94 306 GLY A CA 1
ATOM 2227 C C . GLY A 1 306 ? -7.603 1.650 -21.585 1.00 96.94 306 GLY A C 1
ATOM 2228 O O . GLY A 1 306 ? -6.991 1.416 -20.544 1.00 96.94 306 GLY A O 1
ATOM 2229 N N . ILE A 1 307 ? -6.998 2.085 -22.685 1.00 97.81 307 ILE A N 1
ATOM 2230 C CA . ILE A 1 307 ? -5.618 2.575 -22.712 1.00 97.81 307 ILE A CA 1
ATOM 2231 C C . ILE A 1 307 ? -5.672 4.080 -22.963 1.00 97.81 307 ILE A C 1
ATOM 2233 O O . ILE A 1 307 ? -6.376 4.521 -23.872 1.00 97.81 307 ILE A O 1
ATOM 2237 N N . ALA A 1 308 ? -4.934 4.859 -22.176 1.00 97.56 308 ALA A N 1
ATOM 2238 C CA . ALA A 1 308 ? -4.823 6.302 -22.348 1.00 97.56 308 ALA A CA 1
ATOM 2239 C C . ALA A 1 308 ? -3.369 6.748 -22.479 1.00 97.56 308 ALA A C 1
ATOM 2241 O O . ALA A 1 308 ? -2.488 6.291 -21.752 1.00 97.56 308 ALA A O 1
ATOM 2242 N N . THR A 1 309 ? -3.142 7.698 -23.381 1.00 98.12 309 THR A N 1
ATOM 2243 C CA . THR A 1 309 ? -1.862 8.384 -23.562 1.00 98.12 309 THR A CA 1
ATOM 2244 C C . THR A 1 309 ? -2.075 9.886 -23.465 1.00 98.12 309 THR A C 1
ATOM 2246 O O . THR A 1 309 ? -2.991 10.424 -24.089 1.00 98.12 309 THR A O 1
ATOM 2249 N N . SER A 1 310 ? -1.225 10.582 -22.723 1.00 98.12 310 SER A N 1
ATOM 2250 C CA . SER A 1 310 ? -1.249 12.041 -22.602 1.00 98.12 310 SER A CA 1
ATOM 2251 C C . SER A 1 310 ? 0.170 12.596 -22.522 1.00 98.12 310 SER A C 1
ATOM 2253 O O . SER A 1 310 ? 1.116 11.861 -22.247 1.00 98.12 310 SER A O 1
ATOM 2255 N N . ASN A 1 311 ? 0.338 13.892 -22.804 1.00 97.50 311 ASN A N 1
ATOM 2256 C CA . ASN A 1 311 ? 1.614 14.609 -22.664 1.00 97.50 311 ASN A CA 1
ATOM 2257 C C . ASN A 1 311 ? 2.813 13.947 -23.376 1.00 97.50 311 ASN A C 1
ATOM 2259 O O . ASN A 1 311 ? 3.932 13.978 -22.877 1.00 97.50 311 ASN A O 1
ATOM 2263 N N . GLY A 1 312 ? 2.573 13.332 -24.541 1.00 96.50 312 GLY A N 1
ATOM 2264 C CA . GLY A 1 312 ? 3.607 12.630 -25.311 1.00 96.50 312 GLY A CA 1
ATOM 2265 C C . GLY A 1 312 ? 3.954 11.227 -24.802 1.00 96.50 312 GLY A C 1
ATOM 2266 O O . GLY A 1 312 ? 4.907 10.635 -25.297 1.00 96.50 312 GLY A O 1
ATOM 2267 N N . GLY A 1 313 ? 3.195 10.691 -23.841 1.00 98.31 313 GLY A N 1
ATOM 2268 C CA . GLY A 1 313 ? 3.342 9.314 -23.380 1.00 98.31 313 GLY A CA 1
ATOM 2269 C C . GLY A 1 313 ? 2.976 8.302 -24.464 1.00 98.31 313 GLY A C 1
ATOM 2270 O O . GLY A 1 313 ? 2.199 8.600 -25.375 1.00 98.31 313 GLY A O 1
ATOM 2271 N N . ALA A 1 314 ? 3.530 7.098 -24.358 1.00 98.56 314 ALA A N 1
ATOM 2272 C CA . ALA A 1 314 ? 3.365 6.053 -25.362 1.00 98.56 314 ALA A CA 1
ATOM 2273 C C . ALA A 1 314 ? 3.140 4.681 -24.727 1.00 98.56 314 ALA A C 1
ATOM 2275 O O . ALA A 1 314 ? 3.712 4.361 -23.685 1.00 98.56 314 ALA A O 1
ATOM 2276 N N . VAL A 1 315 ? 2.337 3.860 -25.404 1.00 98.56 315 VAL A N 1
ATOM 2277 C CA . VAL A 1 315 ? 2.172 2.433 -25.117 1.00 98.56 315 VAL A CA 1
ATOM 2278 C C . VAL A 1 315 ? 2.553 1.670 -26.379 1.00 98.56 315 VAL A C 1
ATOM 2280 O O . VAL A 1 315 ? 1.929 1.879 -27.418 1.00 98.56 315 VAL A O 1
ATOM 2283 N N . LEU A 1 316 ? 3.596 0.844 -26.313 1.00 98.38 316 LEU A N 1
ATOM 2284 C CA . LEU A 1 316 ? 4.142 0.119 -27.464 1.00 98.38 316 LEU A CA 1
ATOM 2285 C C . LEU A 1 316 ? 4.282 -1.370 -27.148 1.00 98.38 316 LEU A C 1
ATOM 2287 O O . LEU A 1 316 ? 4.567 -1.744 -26.011 1.00 98.38 316 LEU A O 1
ATOM 2291 N N . ASP A 1 317 ? 4.158 -2.210 -28.167 1.00 94.94 317 ASP A N 1
ATOM 2292 C CA . ASP A 1 317 ? 4.474 -3.634 -28.061 1.00 94.94 317 ASP A CA 1
ATOM 2293 C C . ASP A 1 317 ? 5.964 -3.887 -28.331 1.00 94.94 317 ASP A C 1
ATOM 2295 O O . ASP A 1 317 ? 6.586 -3.162 -29.115 1.00 94.94 317 ASP A O 1
ATOM 2299 N N . TYR A 1 318 ? 6.542 -4.911 -27.691 1.00 90.88 318 TYR A N 1
ATOM 2300 C CA . TYR A 1 318 ? 7.947 -5.307 -27.882 1.00 90.88 318 TYR A CA 1
ATOM 2301 C C . TYR A 1 318 ? 8.201 -6.814 -27.760 1.00 90.88 318 TYR A C 1
ATOM 2303 O O . TYR A 1 318 ? 7.429 -7.555 -27.108 1.00 90.88 318 TYR A O 1
#

Organism: NCBI:txid633194

Secondary structure (DSSP, 8-state):
-EEE-TTS-EEEESS-SS---EE-SSSEEE--TTEEEEEEEEEE-TTSSEEEPEE-SSHHHHHHSTTEEEEETTEEEEESSSPPPTTSEEEEESS--EEESS--S-EEEESEEEE--BTBSEEE---EE--EEEES-EEE----SSTTS---SEEEESEEEEEEEES-EEES-SS-SEEEE-TT---EEEEEES-EEES---TT--S--SEEE-TT-EEEEES-EEE--SSSEEEEE-TT-EEEEES-EEEE--SSS-EEEEEEETT-EEEEES-EEEE--SS-EEEEEEEBSEEEEES-EEEE-EEEEETT-EEEE-

Solvent-accessible surface area (backbone atoms only — not comparable to full-atom values): 13687 Å² total; per-residue (Å²): 89,77,50,70,31,81,97,47,70,41,78,46,55,42,34,62,80,60,53,75,69,40,86,64,82,62,27,35,30,35,88,48,59,55,62,60,44,44,27,29,62,78,45,66,35,97,62,72,44,61,26,71,42,47,81,40,90,36,68,68,57,13,39,74,31,72,50,18,23,23,68,59,94,40,29,31,34,38,11,69,84,59,88,72,55,44,57,30,54,44,46,23,14,65,34,71,30,58,72,35,61,74,61,46,60,41,38,39,37,32,30,40,34,33,34,10,2,34,68,7,6,30,25,37,51,20,77,26,74,30,38,39,37,38,32,56,23,34,21,24,37,14,20,31,78,44,75,94,55,53,24,24,0,28,34,43,31,15,30,20,34,47,40,36,35,34,52,22,37,16,23,36,1,18,17,23,2,34,36,41,35,15,82,91,28,77,60,27,35,38,38,35,34,48,25,36,10,29,39,6,32,40,94,85,40,64,68,3,13,13,31,39,37,26,50,68,30,34,36,38,33,36,49,23,43,28,17,39,16,31,43,25,29,17,36,33,35,27,46,51,11,40,37,39,31,37,49,24,38,29,40,14,50,7,74,87,25,49,4,25,13,35,38,21,24,46,69,6,39,36,37,35,32,50,20,37,20,32,7,43,43,81,45,64,28,20,23,34,36,15,41,32,2,37,35,37,35,36,73,55,40,73,78,30,45,44,77,46,66,38,83,82,18,39,80,45,78,108